Protein AF-L1IC87-F1 (afdb_monomer)

pLDDT: mean 84.78, std 12.78, range [40.12, 96.25]

Radius of gyration: 33.07 Å; Cα contacts (8 Å, |Δi|>4): 616; chains: 1; bounding box: 67×38×96 Å

Secondary structure (DSSP, 8-state):
-PPPPTTEE-SSTT-S--EEPPTTEE--TT-SSPEEPPTTEE--TT-SS-EEPPTTEEE-TTSSSEEEPPTTEE--TT-SSPEE--TTEE--TT-SSPEEPPTTEE--S-SSSPEEPPTTEE--TT-SSPEE--TT---SSS-------TTEE--TT-SSPEEPPTTEE-SSPSSPEEPPTTEE--STT-SSPEEPPTTEE--STT-SSPEE-

InterPro domains:
  IPR009030 Growth factor receptor cysteine-rich domain superfamily [SSF57184] (1-134)
  IPR009030 Growth factor receptor cysteine-rich domain superfamily [SSF57184] (98-213)
  IPR011641 Tyrosine-protein kinase ephrin type A/B receptor-like [PF07699] (167-213)

Sequence (213 aa):
CLPCNAGNFSRFSGQSFCSSCSAGTYSTSGQSSCKTCATGSYSRGGSSSCMSCPPGKKPDWSWSRCESCPGGQYLPSWSTTCESCGAGRYSSSGATVCLTCPAGTFWPYEGTGCLACDYGTWSLAGSSSCQGCSSASFSNLKPLTCSCPPGNSWSIGSTSCTPCAAGKYSNGTAPCEYCPPGQYSPNTSSTNCSVCGNGTYSTWYGSTHCQTC

Structure (mmCIF, N/CA/C/O backbone):
data_AF-L1IC87-F1
#
_entry.id   AF-L1IC87-F1
#
loop_
_atom_site.group_PDB
_atom_site.id
_atom_site.type_symbol
_atom_site.label_atom_id
_atom_site.label_alt_id
_atom_site.label_comp_id
_atom_site.label_asym_id
_atom_site.label_entity_id
_atom_site.label_seq_id
_atom_site.pdbx_PDB_ins_code
_atom_site.Cartn_x
_atom_site.Cartn_y
_atom_site.Cartn_z
_atom_site.occupancy
_atom_site.B_iso_or_equiv
_atom_site.auth_seq_id
_atom_site.auth_comp_id
_atom_site.auth_asym_id
_atom_site.auth_atom_id
_atom_site.pdbx_PDB_model_num
ATOM 1 N N . CYS A 1 1 ? 33.630 -10.669 -47.200 1.00 64.44 1 CYS A N 1
ATOM 2 C CA . CYS A 1 1 ? 33.174 -10.768 -45.798 1.00 64.44 1 CYS A CA 1
ATOM 3 C C . CYS A 1 1 ? 31.658 -10.763 -45.759 1.00 64.44 1 CYS A C 1
ATOM 5 O O . CYS A 1 1 ? 31.058 -9.940 -46.439 1.00 64.44 1 CYS A O 1
ATOM 7 N N . LEU A 1 2 ? 31.061 -11.707 -45.030 1.00 75.44 2 LEU A N 1
ATOM 8 C CA . LEU A 1 2 ? 29.614 -11.763 -44.823 1.00 75.44 2 LEU A CA 1
ATOM 9 C C . LEU A 1 2 ? 29.209 -10.710 -43.777 1.00 75.44 2 LEU A C 1
ATOM 11 O O . LEU A 1 2 ? 29.954 -10.519 -42.813 1.00 75.44 2 LEU A O 1
ATOM 15 N N . PRO A 1 3 ? 28.072 -10.016 -43.953 1.00 81.50 3 PRO A N 1
ATOM 16 C CA . PRO A 1 3 ? 27.562 -9.090 -42.949 1.00 81.50 3 PRO A CA 1
ATOM 17 C C . PRO A 1 3 ? 27.207 -9.834 -41.656 1.00 81.50 3 PRO A C 1
ATOM 19 O O . PRO A 1 3 ? 26.769 -10.984 -41.687 1.00 81.50 3 PRO A O 1
ATOM 22 N N . CYS A 1 4 ? 27.367 -9.167 -40.511 1.00 86.88 4 CYS A N 1
ATOM 23 C CA . CYS A 1 4 ? 26.992 -9.748 -39.227 1.00 86.88 4 CYS A CA 1
ATOM 24 C C . CYS A 1 4 ? 25.487 -10.027 -39.156 1.00 86.88 4 CYS A C 1
ATOM 26 O O . CYS A 1 4 ? 24.662 -9.223 -39.602 1.00 86.88 4 CYS A O 1
ATOM 28 N N . ASN A 1 5 ? 25.128 -11.166 -38.565 1.00 89.62 5 ASN A N 1
ATOM 29 C CA . ASN A 1 5 ? 23.738 -11.476 -38.246 1.00 89.62 5 ASN A CA 1
ATOM 30 C C . ASN A 1 5 ? 23.196 -10.500 -37.194 1.00 89.62 5 ASN A C 1
ATOM 32 O O . ASN A 1 5 ? 23.958 -9.886 -36.444 1.00 89.62 5 ASN A O 1
ATOM 36 N N . ALA A 1 6 ? 21.871 -10.368 -37.145 1.00 90.44 6 ALA A N 1
ATOM 37 C CA . ALA A 1 6 ? 21.210 -9.534 -36.150 1.00 90.44 6 ALA A CA 1
ATOM 38 C C . ALA A 1 6 ? 21.594 -9.970 -34.722 1.00 90.44 6 ALA A C 1
ATOM 40 O O . ALA A 1 6 ? 21.808 -11.155 -34.468 1.00 90.44 6 ALA A O 1
ATOM 41 N N . GLY A 1 7 ? 21.724 -9.005 -33.814 1.00 89.44 7 GLY A N 1
ATOM 42 C CA . GLY A 1 7 ? 22.287 -9.213 -32.479 1.00 89.44 7 GLY A CA 1
ATOM 43 C C . GLY A 1 7 ? 23.804 -9.059 -32.391 1.00 89.44 7 GLY A C 1
ATOM 44 O O . GLY A 1 7 ? 24.326 -8.874 -31.290 1.00 89.44 7 GLY A O 1
ATOM 45 N N . ASN A 1 8 ? 24.506 -9.060 -33.530 1.00 91.38 8 ASN A N 1
ATOM 46 C CA . ASN A 1 8 ? 25.941 -8.811 -33.604 1.00 91.38 8 ASN A CA 1
ATOM 47 C C . ASN A 1 8 ? 26.272 -7.610 -34.511 1.00 91.38 8 ASN A C 1
ATOM 49 O O . ASN A 1 8 ? 25.469 -7.201 -35.352 1.00 91.38 8 ASN A O 1
ATOM 53 N N . PHE A 1 9 ? 27.463 -7.038 -34.349 1.00 90.75 9 PHE A N 1
ATOM 54 C CA . PHE A 1 9 ? 27.942 -5.879 -35.104 1.00 90.75 9 PHE A CA 1
ATOM 55 C C . PHE A 1 9 ? 29.435 -5.996 -35.447 1.00 90.75 9 PHE A C 1
ATOM 57 O O . PHE A 1 9 ? 30.184 -6.708 -34.773 1.00 90.75 9 PHE A O 1
ATOM 64 N N . SER A 1 10 ? 29.877 -5.272 -36.477 1.00 89.44 10 SER A N 1
ATOM 65 C CA . SER A 1 10 ? 31.291 -5.167 -36.877 1.00 89.44 10 SER A CA 1
ATOM 66 C C . SER A 1 10 ? 31.710 -3.705 -37.006 1.00 89.44 10 SER A C 1
ATOM 68 O O . SER A 1 10 ? 31.237 -3.005 -37.900 1.00 89.44 10 SER A O 1
ATOM 70 N N . ARG A 1 11 ? 32.623 -3.233 -36.151 1.00 83.31 11 ARG A N 1
ATOM 71 C CA . ARG A 1 11 ? 33.023 -1.810 -36.122 1.00 83.31 11 ARG A CA 1
ATOM 72 C C . ARG A 1 11 ? 33.719 -1.349 -37.403 1.00 83.31 11 ARG A C 1
ATOM 74 O O . ARG A 1 11 ? 33.672 -0.165 -37.717 1.00 83.31 11 ARG A O 1
ATOM 81 N N . PHE A 1 12 ? 34.350 -2.272 -38.127 1.00 80.38 12 PHE A N 1
ATOM 82 C CA . PHE A 1 12 ? 35.121 -1.976 -39.330 1.00 80.38 12 PHE A CA 1
ATOM 83 C C . PHE A 1 12 ? 34.631 -2.797 -40.524 1.00 80.38 12 PHE A C 1
ATOM 85 O O . PHE A 1 12 ? 34.299 -3.978 -40.405 1.00 80.38 12 PHE A O 1
ATOM 92 N N . SER A 1 13 ? 34.619 -2.172 -41.700 1.00 73.56 13 SER A N 1
ATOM 93 C CA . SER A 1 13 ? 34.324 -2.834 -42.969 1.00 73.56 13 SER A CA 1
ATOM 94 C C . SER A 1 13 ? 35.371 -3.910 -43.271 1.00 73.56 13 SER A C 1
ATOM 96 O O . SER A 1 13 ? 36.563 -3.619 -43.313 1.00 73.56 13 SER A O 1
ATOM 98 N N . GLY A 1 14 ? 34.924 -5.149 -43.494 1.00 68.56 14 GLY A N 1
ATOM 99 C CA . GLY A 1 14 ? 35.803 -6.279 -43.819 1.00 68.56 14 GLY A CA 1
ATOM 100 C C . GLY A 1 14 ? 36.277 -7.108 -42.620 1.00 68.56 14 GLY A C 1
ATOM 101 O O . GLY A 1 14 ? 37.041 -8.049 -42.816 1.00 68.56 14 GLY A O 1
ATOM 102 N N . GLN A 1 15 ? 35.805 -6.822 -41.404 1.00 74.69 15 GLN A N 1
ATOM 103 C CA . GLN A 1 15 ? 36.113 -7.623 -40.218 1.00 74.69 15 GLN A CA 1
ATOM 104 C C . GLN A 1 15 ? 35.602 -9.070 -40.377 1.00 74.69 15 GLN A C 1
ATOM 106 O O . GLN A 1 15 ? 34.486 -9.299 -40.842 1.00 74.69 15 GLN A O 1
ATOM 111 N N . SER A 1 16 ? 36.428 -10.053 -40.008 1.00 78.00 16 SER A N 1
ATOM 112 C CA . SER A 1 16 ? 36.105 -11.487 -40.097 1.00 78.00 16 SER A CA 1
ATOM 113 C C . SER A 1 16 ? 35.322 -12.016 -38.892 1.00 78.00 16 SER A C 1
ATOM 115 O O . SER A 1 16 ? 34.847 -13.149 -38.927 1.00 78.00 16 SER A O 1
ATOM 117 N N . PHE A 1 17 ? 35.169 -11.208 -37.839 1.00 83.94 17 PHE A N 1
ATOM 118 C CA . PHE A 1 17 ? 34.441 -11.566 -36.627 1.00 83.94 17 PHE A CA 1
ATOM 119 C C . PHE A 1 17 ? 33.411 -10.499 -36.255 1.00 83.94 17 PHE A C 1
ATOM 121 O O . PH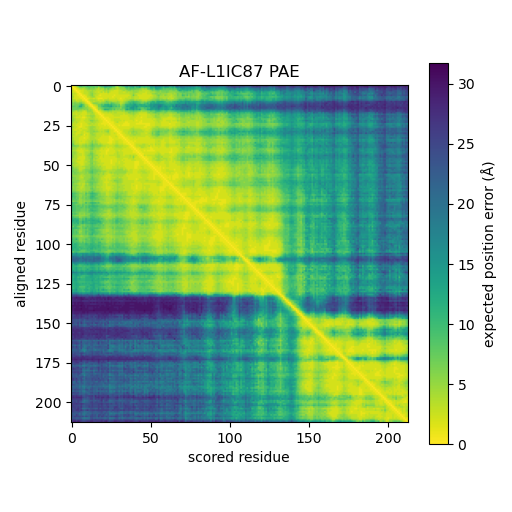E A 1 17 ? 33.636 -9.302 -36.440 1.00 83.94 17 PHE A O 1
ATOM 128 N N . CYS A 1 18 ? 3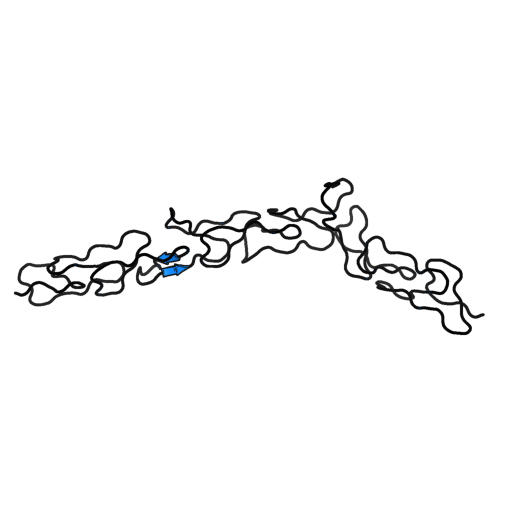2.292 -10.957 -35.700 1.00 89.00 18 CYS A N 1
ATOM 129 C CA . CYS A 1 18 ? 31.191 -10.121 -35.245 1.00 89.00 18 CYS A CA 1
ATOM 130 C C . CYS A 1 18 ? 31.141 -10.126 -33.718 1.00 89.00 18 CYS A C 1
ATOM 132 O O . CYS A 1 18 ? 31.210 -11.187 -33.099 1.00 89.00 18 CYS A O 1
ATOM 134 N N . SER A 1 19 ? 31.001 -8.953 -33.109 1.00 91.25 19 SER A N 1
ATOM 135 C CA . SER A 1 19 ? 30.830 -8.819 -31.661 1.00 91.25 19 SER A CA 1
ATOM 136 C C . SER A 1 19 ? 29.349 -8.777 -31.308 1.00 91.25 19 SER A C 1
ATOM 138 O O . SER A 1 19 ? 28.571 -8.141 -32.012 1.00 91.25 19 SER A O 1
ATOM 140 N N . SER A 1 20 ? 28.949 -9.432 -30.221 1.00 92.00 20 SER A N 1
ATOM 141 C CA . SER A 1 20 ? 27.566 -9.399 -29.743 1.00 92.00 20 SER A CA 1
ATOM 142 C C . SER A 1 20 ? 27.223 -8.075 -29.077 1.00 92.00 20 SER A C 1
ATOM 144 O O . SER A 1 20 ? 28.037 -7.514 -28.339 1.00 92.00 20 SER A O 1
ATOM 146 N N . CYS A 1 21 ? 25.996 -7.610 -29.281 1.00 93.56 21 CYS A N 1
ATOM 147 C CA . CYS A 1 21 ? 25.465 -6.467 -28.555 1.00 93.56 21 CYS A CA 1
ATOM 148 C C . CYS A 1 21 ? 25.300 -6.778 -27.067 1.00 93.56 21 CYS A C 1
ATOM 150 O O . CYS A 1 21 ? 24.857 -7.864 -26.696 1.00 93.56 21 CYS A O 1
ATOM 152 N N . SER A 1 22 ? 25.653 -5.825 -26.208 1.00 94.44 22 SER A N 1
ATOM 153 C CA . SER A 1 22 ? 25.437 -5.926 -24.762 1.00 94.44 22 SER A CA 1
ATOM 154 C C . SER A 1 22 ? 23.951 -5.774 -24.416 1.00 94.44 22 SER A C 1
ATOM 156 O O . SER A 1 22 ? 23.165 -5.285 -25.232 1.00 94.44 22 SER A O 1
ATOM 158 N N . ALA A 1 23 ? 23.561 -6.156 -23.197 1.00 93.81 23 ALA A N 1
ATOM 159 C CA . ALA A 1 23 ? 22.213 -5.882 -22.697 1.00 93.81 23 ALA A CA 1
ATOM 160 C C . ALA A 1 23 ? 21.873 -4.380 -22.774 1.00 93.81 23 ALA A C 1
ATOM 162 O O . ALA A 1 23 ? 22.759 -3.528 -22.682 1.00 93.81 23 ALA A O 1
ATOM 163 N N . GLY A 1 24 ? 20.601 -4.067 -23.018 1.00 93.00 24 GLY A N 1
ATOM 164 C CA . GLY A 1 24 ? 20.138 -2.704 -23.296 1.00 93.00 24 GLY A CA 1
ATOM 165 C C . GLY A 1 24 ? 20.486 -2.175 -24.691 1.00 93.00 24 GLY A C 1
ATOM 166 O O . GLY A 1 24 ? 20.180 -1.022 -25.003 1.00 93.00 24 GLY A O 1
ATOM 167 N N . THR A 1 25 ? 21.102 -2.997 -25.547 1.00 95.00 25 THR A N 1
ATOM 168 C CA . THR A 1 25 ? 21.378 -2.662 -26.947 1.00 95.00 25 THR A CA 1
ATOM 169 C C . THR A 1 25 ? 20.935 -3.771 -27.905 1.00 95.00 25 THR A C 1
ATOM 171 O O . THR A 1 25 ? 20.734 -4.918 -27.502 1.00 95.00 25 THR A O 1
ATOM 174 N N . TYR A 1 26 ? 20.743 -3.429 -29.176 1.00 95.06 26 TYR A N 1
ATOM 175 C CA . TYR A 1 26 ? 20.350 -4.354 -30.234 1.00 95.06 26 TYR A CA 1
ATOM 176 C C . TYR A 1 26 ? 21.011 -3.994 -31.564 1.00 95.06 26 TYR A C 1
ATOM 178 O O . TYR A 1 26 ? 21.417 -2.850 -31.774 1.00 95.06 26 TYR A O 1
ATOM 186 N N . SER A 1 27 ? 21.086 -4.944 -32.490 1.00 94.94 27 SER A N 1
ATOM 187 C CA . SER A 1 27 ? 21.503 -4.664 -33.866 1.00 94.94 27 SER A CA 1
ATOM 188 C C . SER A 1 27 ? 20.695 -5.463 -34.878 1.00 94.94 27 SER A C 1
ATOM 190 O O . SER A 1 27 ? 20.354 -6.626 -34.662 1.00 94.94 27 SER A O 1
ATOM 192 N N . THR A 1 28 ? 20.406 -4.849 -36.020 1.00 92.25 28 THR A N 1
ATOM 193 C CA . THR A 1 28 ? 19.889 -5.561 -37.195 1.00 92.25 28 THR A CA 1
ATOM 194 C C . THR A 1 28 ? 21.047 -6.126 -38.021 1.00 92.25 28 THR A C 1
ATOM 196 O O . THR A 1 28 ? 22.204 -5.765 -37.803 1.00 92.25 28 THR A O 1
ATOM 199 N N . SER A 1 29 ? 20.758 -7.009 -38.981 1.00 90.94 29 SER A N 1
ATOM 200 C CA . SER A 1 29 ? 21.811 -7.576 -39.832 1.00 90.94 29 SER A CA 1
ATOM 201 C C . SER A 1 29 ? 22.607 -6.481 -40.557 1.00 90.94 29 SER A C 1
ATOM 203 O O . SER A 1 29 ? 22.036 -5.495 -41.026 1.00 90.94 29 SER A O 1
ATOM 205 N N . GLY A 1 30 ? 23.931 -6.647 -40.609 1.00 86.62 30 GLY A N 1
ATOM 206 C CA . GLY A 1 30 ? 24.854 -5.744 -41.296 1.00 86.62 30 GLY A CA 1
ATOM 207 C C . GLY A 1 30 ? 25.190 -4.448 -40.554 1.00 86.62 30 GLY A C 1
ATOM 208 O O . GLY A 1 30 ? 25.779 -3.555 -41.158 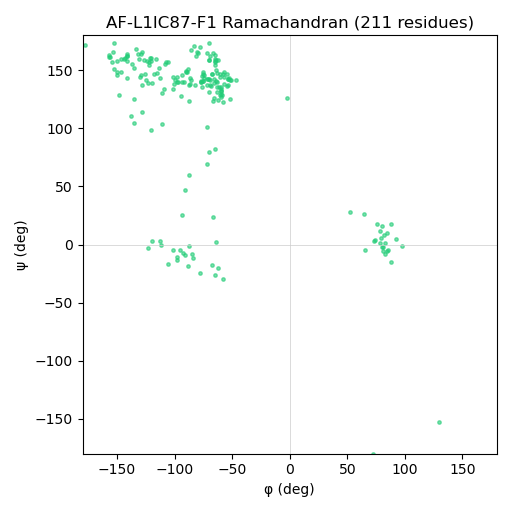1.00 86.62 30 GLY A O 1
ATOM 209 N N . GLN A 1 31 ? 24.839 -4.307 -39.271 1.00 88.06 31 GLN A N 1
ATOM 210 C CA . GLN A 1 31 ? 25.174 -3.094 -38.523 1.00 88.06 31 GLN A CA 1
ATOM 211 C C . GLN A 1 31 ? 26.635 -3.012 -38.081 1.00 88.06 31 GLN A C 1
ATOM 213 O O . GLN A 1 31 ? 27.262 -3.997 -37.690 1.00 88.06 31 GLN A O 1
ATOM 218 N N . SER A 1 32 ? 27.148 -1.781 -38.082 1.00 89.69 32 SER A N 1
ATOM 219 C CA . SER A 1 32 ? 28.493 -1.448 -37.614 1.00 89.69 32 SER A CA 1
ATOM 220 C C . SER A 1 32 ? 28.568 -1.073 -36.132 1.00 89.69 32 SER A C 1
ATOM 222 O O . SER A 1 32 ? 29.658 -0.971 -35.568 1.00 89.69 32 SER A O 1
ATOM 224 N N . SER A 1 33 ? 27.422 -0.898 -35.475 1.00 91.88 33 SER A N 1
ATOM 225 C CA . SER A 1 33 ? 27.302 -0.598 -34.049 1.00 91.88 33 SER A CA 1
ATOM 226 C C . SER A 1 33 ? 25.957 -1.079 -33.503 1.00 91.88 33 SER A C 1
ATOM 228 O O . SER A 1 33 ? 25.001 -1.245 -34.257 1.00 91.88 33 SER A O 1
ATOM 230 N N . CYS A 1 34 ? 25.880 -1.302 -32.191 1.00 94.50 34 CYS A N 1
ATOM 231 C CA . CYS A 1 34 ? 24.617 -1.602 -31.522 1.00 94.50 34 CYS A CA 1
ATOM 232 C C . CYS A 1 34 ? 23.848 -0.316 -31.222 1.00 94.50 34 CYS A C 1
ATOM 234 O O . CYS A 1 34 ? 24.417 0.663 -30.736 1.00 94.50 34 CYS A O 1
ATOM 236 N N . LYS A 1 35 ? 22.541 -0.341 -31.466 1.00 95.31 35 LYS A N 1
ATOM 237 C CA . LYS A 1 35 ? 21.595 0.709 -31.092 1.00 95.31 35 LYS A CA 1
ATOM 238 C C . LYS A 1 35 ? 21.105 0.489 -29.666 1.00 95.31 35 LYS A C 1
ATOM 240 O O . LYS A 1 35 ? 20.863 -0.644 -29.266 1.00 95.31 35 LYS A O 1
ATOM 245 N N . THR A 1 36 ? 20.939 1.559 -28.900 1.00 94.75 36 THR A N 1
ATOM 246 C CA . THR A 1 36 ? 20.387 1.494 -27.542 1.00 94.75 36 THR A CA 1
ATOM 247 C C . THR A 1 36 ? 18.878 1.277 -27.566 1.00 94.75 36 THR A C 1
ATOM 249 O O . THR A 1 36 ? 18.180 1.715 -28.486 1.00 94.75 36 THR A O 1
ATOM 252 N N . CYS A 1 37 ? 18.363 0.588 -26.551 1.00 94.19 37 CYS A N 1
ATOM 253 C CA . CYS A 1 37 ? 16.928 0.482 -26.339 1.00 94.19 37 CYS A CA 1
ATOM 254 C C . CYS A 1 37 ? 16.331 1.817 -25.893 1.00 94.19 37 CYS A C 1
ATOM 256 O O . CYS A 1 37 ? 16.938 2.561 -25.124 1.00 94.19 37 CYS A O 1
ATOM 258 N N . ALA A 1 38 ? 15.121 2.106 -26.375 1.00 91.56 38 ALA A N 1
ATOM 259 C CA . ALA A 1 38 ? 14.337 3.233 -25.887 1.00 91.56 38 ALA A CA 1
ATOM 260 C C . ALA A 1 38 ? 13.946 3.022 -24.417 1.00 91.56 38 ALA A C 1
ATOM 262 O O . ALA A 1 38 ? 13.838 1.884 -23.948 1.00 91.56 38 ALA A O 1
ATOM 263 N N . THR A 1 39 ? 13.703 4.117 -23.698 1.00 88.44 39 THR A N 1
ATOM 264 C CA . THR A 1 39 ? 13.232 4.077 -22.309 1.00 88.44 39 THR A CA 1
ATOM 265 C C . THR A 1 39 ? 11.973 3.217 -22.175 1.00 88.44 39 THR A C 1
ATOM 267 O O . THR A 1 39 ? 11.133 3.155 -23.071 1.00 88.44 39 THR A O 1
ATOM 270 N N . GLY A 1 40 ? 11.877 2.468 -21.073 1.00 89.19 40 GLY A N 1
ATOM 271 C CA . GLY A 1 40 ? 10.796 1.496 -20.875 1.00 89.19 40 GLY A CA 1
ATOM 272 C C . GLY A 1 40 ? 10.974 0.166 -21.625 1.00 89.19 40 GLY A C 1
ATOM 273 O O . GLY A 1 40 ? 10.115 -0.704 -21.506 1.00 89.19 40 GLY A O 1
ATOM 274 N N . SER A 1 41 ? 12.070 -0.030 -22.368 1.00 93.12 41 SER A N 1
ATOM 275 C CA . SER A 1 41 ? 12.382 -1.28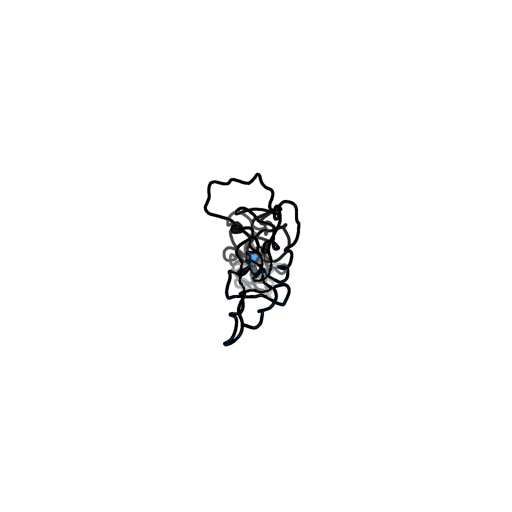6 -23.065 1.00 93.12 41 SER A CA 1
ATOM 276 C C . SER A 1 41 ? 13.726 -1.866 -22.629 1.00 93.12 41 SER A C 1
ATOM 278 O O . SER A 1 41 ? 14.610 -1.140 -22.194 1.00 93.12 41 SER A O 1
ATOM 280 N N . TYR A 1 42 ? 13.897 -3.176 -22.761 1.00 94.62 42 TYR A N 1
ATOM 281 C CA . TYR A 1 42 ? 15.101 -3.906 -22.373 1.00 94.62 42 TYR A CA 1
ATOM 282 C C . TYR A 1 42 ? 15.544 -4.849 -23.498 1.00 94.62 42 TYR A C 1
ATOM 284 O O . TYR A 1 42 ? 14.775 -5.154 -24.414 1.00 94.62 42 TYR A O 1
ATOM 292 N N . SER A 1 43 ? 16.778 -5.336 -23.434 1.00 96.25 43 SER A N 1
ATOM 293 C CA . SER A 1 43 ? 17.253 -6.393 -24.326 1.00 96.25 43 SER A CA 1
ATOM 294 C C . SER A 1 43 ? 18.318 -7.239 -23.640 1.00 96.25 43 SER A C 1
ATOM 296 O O . SER A 1 43 ? 19.116 -6.748 -22.843 1.00 96.25 43 SER A O 1
ATOM 298 N N . ARG A 1 44 ? 18.349 -8.537 -23.948 1.00 93.81 44 ARG A N 1
ATOM 299 C CA . ARG A 1 44 ? 19.440 -9.418 -23.507 1.00 93.81 44 ARG A CA 1
ATOM 300 C C . ARG A 1 44 ? 20.641 -9.268 -24.441 1.00 93.81 44 ARG A C 1
ATOM 302 O O . ARG A 1 44 ? 20.493 -8.793 -25.568 1.00 93.81 44 ARG A O 1
ATOM 309 N N . GLY A 1 45 ? 21.819 -9.705 -24.001 1.00 93.00 45 GLY A N 1
ATOM 310 C CA . GLY A 1 45 ? 22.995 -9.739 -24.872 1.00 93.00 45 GLY A CA 1
ATOM 311 C C . GLY A 1 45 ? 22.717 -10.521 -26.164 1.00 93.00 45 GLY A C 1
ATOM 312 O O . GLY A 1 45 ? 22.067 -11.564 -26.125 1.00 93.00 45 GLY A O 1
ATOM 313 N N . GLY A 1 46 ? 23.164 -9.992 -27.302 1.00 92.25 46 GLY A N 1
ATOM 314 C CA . GLY A 1 46 ? 22.937 -10.580 -28.623 1.00 92.25 46 GLY A CA 1
ATOM 315 C C . GLY A 1 46 ? 21.524 -10.385 -29.187 1.00 92.25 46 GLY A C 1
ATOM 316 O O . GLY A 1 46 ? 21.134 -11.117 -30.090 1.00 92.25 46 GLY A O 1
ATOM 317 N N . SER A 1 47 ? 20.727 -9.443 -28.670 1.00 93.00 47 SER A N 1
ATOM 318 C CA . SER A 1 47 ? 19.359 -9.231 -29.168 1.00 93.00 47 SER A CA 1
ATOM 319 C C . SER A 1 47 ? 19.318 -8.481 -30.499 1.00 93.00 47 SER A C 1
ATOM 321 O O . SER A 1 47 ? 20.011 -7.485 -30.699 1.00 93.00 47 SER A O 1
ATOM 323 N N . SER A 1 48 ? 18.423 -8.904 -31.391 1.00 94.06 48 SER A N 1
ATOM 324 C CA . SER A 1 48 ? 18.145 -8.229 -32.665 1.00 94.06 48 SER A CA 1
ATOM 325 C C . SER A 1 48 ? 17.142 -7.076 -32.559 1.00 94.06 48 SER A C 1
ATOM 327 O O . SER A 1 48 ? 16.970 -6.318 -33.510 1.00 94.06 48 SER A O 1
ATOM 329 N N . SER A 1 49 ? 16.458 -6.956 -31.422 1.00 94.56 49 SER A N 1
ATOM 330 C CA . SER A 1 49 ? 15.449 -5.934 -31.137 1.00 94.56 49 SER A CA 1
ATOM 331 C C . SER A 1 49 ? 15.290 -5.737 -29.629 1.00 94.56 49 SER A C 1
ATOM 333 O O . SER A 1 49 ? 15.655 -6.609 -28.840 1.00 94.56 49 SER A O 1
ATOM 335 N N . CYS A 1 50 ? 14.707 -4.610 -29.226 1.00 95.75 50 CYS A N 1
ATOM 336 C CA . CYS A 1 50 ? 14.323 -4.369 -27.836 1.00 95.75 50 CYS A CA 1
ATOM 337 C C . CYS A 1 50 ? 12.913 -4.886 -27.553 1.00 95.75 50 CYS A C 1
ATOM 339 O O . CYS A 1 50 ? 12.056 -4.900 -28.435 1.00 95.75 50 CYS A O 1
ATOM 341 N N . MET A 1 51 ? 12.676 -5.278 -26.307 1.00 94.56 51 MET A N 1
ATOM 342 C CA . MET A 1 51 ? 11.379 -5.707 -25.799 1.00 94.56 51 MET A CA 1
ATOM 343 C C . MET A 1 51 ? 10.855 -4.660 -24.821 1.00 94.56 51 MET A C 1
ATOM 345 O O . MET A 1 51 ? 11.575 -4.252 -23.912 1.00 94.56 51 MET A O 1
ATOM 349 N N . SER A 1 52 ? 9.607 -4.229 -24.981 1.00 93.00 52 SER A N 1
ATOM 350 C CA . SER A 1 52 ? 8.986 -3.294 -24.041 1.00 93.00 52 SER A CA 1
ATOM 351 C C . SER A 1 52 ? 8.668 -3.980 -22.717 1.00 93.00 52 SER A C 1
ATOM 353 O O . SER A 1 52 ? 8.270 -5.148 -22.683 1.00 93.00 52 SER A O 1
ATOM 355 N N . CYS A 1 53 ? 8.839 -3.253 -21.616 1.00 93.00 53 CYS A N 1
ATOM 356 C CA . CYS A 1 53 ? 8.402 -3.738 -20.322 1.00 93.00 53 CYS A CA 1
ATOM 357 C C . CYS A 1 53 ? 6.874 -3.736 -20.220 1.00 93.00 53 CYS A C 1
ATOM 359 O O . CYS A 1 53 ? 6.220 -2.829 -20.738 1.00 93.00 53 CYS A O 1
ATOM 361 N N . PRO A 1 54 ? 6.290 -4.753 -19.563 1.00 91.94 54 PRO A N 1
ATOM 362 C CA . PRO A 1 54 ? 4.860 -4.766 -19.307 1.00 91.94 54 PRO A CA 1
ATOM 363 C C . PRO A 1 54 ? 4.476 -3.614 -18.359 1.00 91.94 54 PRO A C 1
ATOM 365 O O . PRO A 1 54 ? 5.335 -3.126 -17.616 1.00 91.94 54 PRO A O 1
ATOM 368 N N . PRO A 1 55 ? 3.195 -3.202 -18.341 1.00 89.88 55 PRO A N 1
ATOM 369 C CA . PRO A 1 55 ? 2.712 -2.149 -17.450 1.00 89.88 55 PRO A CA 1
ATOM 370 C C . PRO A 1 55 ? 3.110 -2.394 -15.989 1.00 89.88 55 PRO A C 1
ATOM 372 O O . PRO A 1 55 ? 3.127 -3.536 -15.527 1.00 89.88 55 PRO A O 1
ATOM 375 N N . GLY A 1 56 ? 3.453 -1.323 -15.268 1.00 91.06 56 GLY A N 1
ATOM 376 C CA . GLY A 1 56 ? 3.893 -1.417 -13.873 1.00 91.06 56 GLY A CA 1
ATOM 377 C 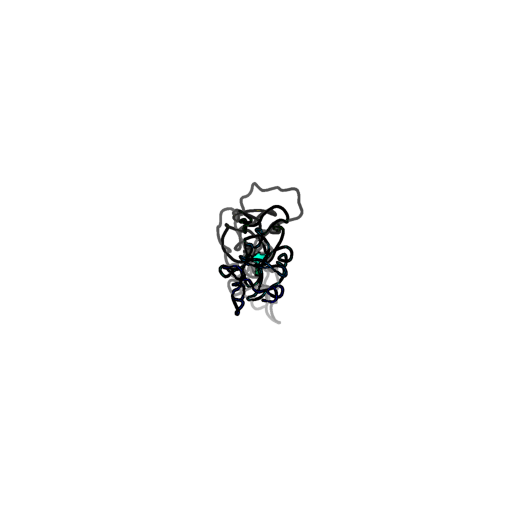C . GLY A 1 56 ? 5.368 -1.800 -13.697 1.00 91.06 56 GLY A C 1
ATOM 378 O O . GLY A 1 56 ? 5.850 -1.877 -12.563 1.00 91.06 56 GLY A O 1
ATOM 379 N N . LYS A 1 57 ? 6.102 -2.048 -14.794 1.00 94.44 57 LYS A N 1
ATOM 380 C CA . LYS A 1 57 ? 7.520 -2.424 -14.766 1.00 94.44 57 LYS A CA 1
ATOM 381 C C . LYS A 1 57 ? 8.384 -1.518 -15.631 1.00 94.44 57 LYS A C 1
ATOM 383 O O . LYS A 1 57 ? 7.989 -1.098 -16.714 1.00 94.44 57 LYS A O 1
ATOM 388 N N . LYS A 1 58 ? 9.614 -1.302 -15.177 1.00 93.81 58 LYS A N 1
ATOM 389 C CA . LYS A 1 58 ? 10.665 -0.578 -15.899 1.00 93.81 58 LYS A CA 1
ATOM 390 C C . LYS A 1 58 ? 11.881 -1.483 -16.114 1.00 93.81 58 LYS A C 1
ATOM 392 O O . LYS A 1 58 ? 12.019 -2.467 -15.386 1.00 93.81 58 LYS A O 1
ATOM 397 N N . PRO A 1 59 ? 12.774 -1.179 -17.068 1.00 93.81 59 PRO A N 1
ATOM 398 C CA . PRO A 1 59 ? 14.050 -1.871 -17.172 1.00 93.81 59 PRO A CA 1
ATOM 399 C C . PRO A 1 59 ? 14.817 -1.822 -15.846 1.00 93.81 59 PRO A C 1
ATOM 401 O O . PRO A 1 59 ? 14.779 -0.823 -15.117 1.00 93.81 59 PRO A O 1
ATOM 404 N N . ASP A 1 60 ? 15.489 -2.920 -15.522 1.00 93.06 60 ASP A N 1
ATOM 405 C CA . ASP A 1 60 ? 16.422 -2.968 -14.405 1.00 93.06 60 ASP A CA 1
ATOM 406 C C . ASP A 1 60 ? 17.686 -2.146 -14.716 1.00 93.06 60 ASP A C 1
ATOM 408 O O . ASP A 1 60 ? 17.889 -1.685 -15.841 1.00 93.06 60 ASP A O 1
ATOM 412 N N . TRP A 1 61 ? 18.576 -1.979 -13.735 1.00 89.12 61 TRP A N 1
ATOM 413 C CA . TRP A 1 61 ? 19.811 -1.204 -13.926 1.00 89.12 61 TRP A CA 1
ATOM 414 C C . TRP A 1 61 ? 20.694 -1.741 -15.065 1.00 89.12 61 TRP A C 1
ATOM 416 O O . TRP A 1 61 ? 21.399 -0.978 -15.721 1.00 89.12 61 TRP A O 1
ATOM 426 N N . SER A 1 62 ? 20.638 -3.052 -15.328 1.00 92.00 62 SER A N 1
ATOM 427 C CA . SER A 1 62 ? 21.392 -3.689 -16.412 1.00 92.00 62 SER A CA 1
ATOM 428 C C . SER A 1 62 ? 20.678 -3.690 -17.768 1.00 92.00 62 SER A C 1
ATOM 430 O O . SER A 1 62 ? 21.242 -4.193 -18.740 1.00 92.00 62 SER A O 1
ATOM 432 N N . TRP A 1 63 ? 19.452 -3.155 -17.849 1.00 92.50 63 TRP A N 1
ATOM 433 C CA . TRP A 1 63 ? 18.615 -3.147 -19.055 1.00 92.50 63 TRP A CA 1
ATOM 434 C C . TRP A 1 63 ? 18.436 -4.534 -19.696 1.00 92.50 63 TRP A C 1
ATOM 436 O O . TRP A 1 63 ? 18.221 -4.659 -20.905 1.00 92.50 63 TRP A O 1
ATOM 446 N N . SER A 1 64 ? 18.515 -5.590 -18.884 1.00 93.75 64 SER A N 1
ATOM 447 C CA . SER A 1 64 ? 18.465 -6.989 -19.318 1.00 93.75 64 SER A CA 1
ATOM 448 C C . SER A 1 64 ? 17.137 -7.667 -18.994 1.00 93.75 64 SER A C 1
ATOM 450 O O . SER A 1 64 ? 16.816 -8.716 -19.567 1.00 93.75 64 SER A O 1
ATOM 452 N N . ARG A 1 65 ? 16.348 -7.068 -18.097 1.00 94.31 65 ARG A N 1
ATOM 453 C CA . ARG A 1 65 ? 15.007 -7.515 -17.713 1.00 94.31 65 ARG A CA 1
ATOM 454 C C . ARG A 1 65 ? 14.148 -6.346 -17.240 1.00 94.31 65 ARG A C 1
ATOM 456 O O . ARG A 1 65 ? 14.630 -5.235 -17.050 1.00 94.31 65 ARG A O 1
ATOM 463 N N . CYS A 1 66 ? 12.876 -6.632 -16.995 1.00 94.81 66 CYS A N 1
ATOM 464 C CA . CYS A 1 66 ? 11.964 -5.696 -16.350 1.00 94.81 66 CYS A CA 1
ATOM 465 C C . CYS A 1 66 ? 11.853 -5.977 -14.855 1.00 94.81 66 CYS A C 1
ATOM 467 O O . CYS A 1 66 ? 11.731 -7.128 -14.432 1.00 94.81 66 CYS A O 1
ATOM 469 N N . GLU A 1 67 ? 11.818 -4.910 -14.077 1.00 94.88 67 GLU A N 1
ATOM 470 C CA . GLU A 1 67 ? 11.632 -4.899 -12.638 1.00 94.88 67 GLU A CA 1
ATOM 471 C C . GLU A 1 67 ? 10.369 -4.106 -12.290 1.00 94.88 67 GLU A C 1
ATOM 473 O O . GLU A 1 67 ? 10.068 -3.078 -12.902 1.00 94.88 67 GLU A O 1
ATOM 478 N N . SER A 1 68 ? 9.607 -4.614 -11.325 1.00 94.62 68 SER A N 1
ATOM 479 C CA . SER A 1 68 ? 8.411 -3.948 -10.816 1.00 94.62 68 SER A CA 1
ATOM 480 C C . SER A 1 68 ? 8.783 -2.778 -9.912 1.00 94.62 68 SER A C 1
ATOM 482 O O . SER A 1 68 ? 9.744 -2.866 -9.150 1.00 94.62 68 SER A O 1
ATOM 484 N N . CYS A 1 69 ? 7.974 -1.719 -9.914 1.00 92.44 69 CYS A N 1
ATOM 485 C CA . CYS A 1 69 ? 8.091 -0.710 -8.865 1.00 92.44 69 CYS A CA 1
ATOM 486 C C . CYS A 1 69 ? 7.833 -1.334 -7.481 1.00 92.44 69 CYS A C 1
ATOM 488 O O . CYS A 1 69 ? 7.001 -2.250 -7.372 1.00 92.44 69 CYS A O 1
ATOM 490 N N . PRO A 1 70 ? 8.547 -0.888 -6.435 1.00 91.25 70 PRO A N 1
ATOM 491 C CA . PRO A 1 70 ? 8.300 -1.344 -5.072 1.00 91.25 70 PRO A CA 1
ATOM 492 C C . PRO A 1 70 ? 6.909 -0.908 -4.590 1.00 91.25 70 PRO A C 1
ATOM 494 O O . PRO A 1 70 ? 6.279 -0.027 -5.176 1.00 91.25 70 PRO A O 1
ATOM 497 N N . GLY A 1 71 ? 6.425 -1.535 -3.514 1.00 89.81 71 GLY A N 1
ATOM 498 C CA . GLY A 1 71 ? 5.182 -1.111 -2.863 1.00 89.81 71 GLY A CA 1
ATOM 499 C C . GLY A 1 71 ? 5.253 0.352 -2.413 1.00 89.81 71 GLY A C 1
ATOM 500 O O . GLY A 1 71 ? 6.326 0.854 -2.084 1.00 89.81 71 GLY A O 1
ATOM 501 N N . GLY A 1 72 ? 4.117 1.047 -2.459 1.00 89.56 72 GLY A N 1
ATOM 502 C CA . GLY A 1 72 ? 4.040 2.495 -2.227 1.00 89.56 72 GLY A CA 1
ATOM 503 C C . GLY A 1 72 ? 4.412 3.353 -3.443 1.00 89.56 72 GLY A C 1
ATOM 504 O O . GLY A 1 72 ? 4.232 4.574 -3.401 1.00 89.56 72 GLY A O 1
ATOM 505 N N . GLN A 1 73 ? 4.879 2.734 -4.534 1.00 92.19 73 GLN A N 1
ATOM 506 C CA . GLN A 1 73 ? 5.092 3.382 -5.823 1.00 92.19 73 GLN A CA 1
ATOM 507 C C . GLN A 1 73 ? 4.261 2.733 -6.935 1.00 92.19 73 GLN A C 1
ATOM 509 O O . GLN A 1 73 ? 3.843 1.576 -6.846 1.00 92.19 73 GLN A O 1
ATOM 514 N N . TYR A 1 74 ? 4.020 3.482 -8.002 1.00 93.19 74 TYR A N 1
ATOM 515 C CA . TYR A 1 74 ? 3.303 3.028 -9.185 1.00 93.19 74 TYR A CA 1
ATOM 516 C C . TYR A 1 74 ? 4.010 3.515 -10.451 1.00 93.19 74 TYR A C 1
ATOM 518 O O . TYR A 1 74 ? 4.742 4.503 -10.425 1.00 93.19 74 TYR A O 1
ATOM 526 N N . LEU A 1 75 ? 3.813 2.811 -11.564 1.00 95.44 75 LEU A N 1
ATOM 527 C CA . LEU A 1 75 ? 4.318 3.229 -12.872 1.00 95.44 75 LEU A CA 1
ATOM 528 C C . LEU A 1 75 ? 3.150 3.392 -13.845 1.00 95.44 75 LEU A C 1
ATOM 530 O O . LEU A 1 75 ? 2.664 2.387 -14.382 1.00 95.44 75 LEU A O 1
ATOM 534 N N . PRO A 1 76 ? 2.671 4.627 -14.067 1.00 92.12 76 PRO A N 1
ATOM 535 C CA . PRO A 1 76 ? 1.632 4.871 -15.052 1.00 92.12 76 PRO A CA 1
ATOM 536 C C . PRO A 1 76 ? 2.172 4.680 -16.476 1.00 92.12 76 PRO A C 1
ATOM 538 O O . PRO A 1 76 ? 3.372 4.764 -16.724 1.00 92.12 76 PRO A O 1
ATOM 541 N N . SER A 1 77 ? 1.278 4.449 -17.439 1.00 87.50 77 SER A N 1
ATOM 542 C CA . SER A 1 77 ? 1.636 4.139 -18.835 1.00 87.50 77 SER A CA 1
ATOM 543 C C . SER A 1 77 ? 2.397 5.249 -19.570 1.00 87.50 77 SER A C 1
ATOM 545 O O . SER A 1 77 ? 3.042 4.978 -20.579 1.00 87.50 77 SER A O 1
ATOM 547 N N . TRP A 1 78 ? 2.311 6.488 -19.087 1.00 83.31 78 TRP A N 1
ATOM 548 C CA . TRP A 1 78 ? 2.982 7.662 -19.648 1.00 83.31 78 TRP A CA 1
ATOM 549 C C . TRP A 1 78 ? 4.321 7.983 -18.968 1.00 83.31 78 TRP A C 1
ATOM 551 O O . TRP A 1 78 ? 5.024 8.886 -19.418 1.00 83.31 78 TRP A O 1
ATOM 561 N N . SER A 1 79 ? 4.686 7.260 -17.907 1.00 88.94 79 SER A N 1
ATOM 562 C CA . SER A 1 79 ? 5.915 7.476 -17.143 1.00 88.94 79 SER A CA 1
ATOM 563 C C . SER A 1 79 ? 6.865 6.293 -17.306 1.00 88.94 79 SER A C 1
ATOM 565 O O . SER A 1 79 ? 6.458 5.156 -17.541 1.00 88.94 79 SER A O 1
ATOM 567 N N . THR A 1 80 ? 8.164 6.556 -17.182 1.00 86.19 80 THR A N 1
ATOM 568 C CA . THR A 1 80 ? 9.221 5.526 -17.189 1.00 86.19 80 THR A CA 1
ATOM 569 C C . THR A 1 80 ? 9.908 5.393 -15.831 1.00 86.19 80 THR A C 1
ATOM 571 O O . THR A 1 80 ? 10.857 4.623 -15.678 1.00 86.19 80 THR A O 1
ATOM 574 N N . THR A 1 81 ? 9.435 6.150 -14.843 1.00 90.25 81 THR A N 1
ATOM 575 C CA . THR A 1 81 ? 9.967 6.219 -13.484 1.00 90.25 81 THR A CA 1
ATOM 576 C C . THR A 1 81 ? 8.875 5.888 -12.484 1.00 90.25 81 THR A C 1
ATOM 578 O O . THR A 1 81 ? 7.740 6.322 -12.640 1.00 90.25 81 THR A O 1
ATOM 581 N N . CYS A 1 82 ? 9.221 5.118 -11.455 1.00 92.44 82 CYS A N 1
ATOM 582 C CA . CYS A 1 82 ? 8.284 4.800 -10.389 1.00 92.44 82 CYS A CA 1
ATOM 583 C C . CYS A 1 82 ? 7.941 6.074 -9.609 1.00 92.44 82 CYS A C 1
ATOM 585 O O . CYS A 1 82 ? 8.831 6.752 -9.096 1.00 92.44 82 CYS A O 1
ATOM 587 N N . GLU A 1 83 ? 6.657 6.389 -9.532 1.00 92.50 83 GLU A N 1
ATOM 588 C CA . GLU A 1 83 ? 6.133 7.549 -8.823 1.00 92.50 83 GLU A CA 1
ATOM 589 C C . GLU A 1 83 ? 5.558 7.127 -7.477 1.00 92.50 83 GLU A C 1
ATOM 591 O O . GLU A 1 83 ? 4.969 6.056 -7.353 1.00 92.50 83 GLU A O 1
ATOM 596 N N . SER A 1 84 ? 5.711 7.965 -6.456 1.00 91.38 84 SER A N 1
ATOM 597 C CA . SER A 1 84 ? 5.169 7.690 -5.124 1.00 91.38 84 SER A CA 1
ATOM 598 C C . SER A 1 84 ? 3.659 7.909 -5.081 1.00 91.38 84 SER A C 1
ATOM 600 O O . SER A 1 84 ? 3.152 8.896 -5.611 1.00 91.38 84 SER A O 1
ATOM 602 N N . CYS A 1 85 ? 2.936 7.039 -4.373 1.00 90.88 85 CYS A N 1
ATOM 603 C CA . CYS A 1 85 ? 1.485 7.168 -4.219 1.00 90.88 85 CYS A CA 1
ATOM 604 C C . CYS A 1 85 ? 1.030 8.374 -3.389 1.00 90.88 85 CYS A C 1
ATOM 606 O O . CYS A 1 85 ? -0.126 8.787 -3.491 1.00 90.88 85 CYS A O 1
ATOM 608 N N . GLY A 1 86 ? 1.934 8.956 -2.601 1.00 89.31 86 GLY A N 1
ATOM 609 C CA . GLY A 1 86 ? 1.616 10.047 -1.690 1.00 89.31 86 GLY A CA 1
ATOM 610 C C . GLY A 1 86 ? 0.799 9.587 -0.482 1.00 89.31 86 GLY A C 1
ATOM 611 O O . GLY A 1 86 ? 0.498 8.408 -0.300 1.00 89.31 86 GLY A O 1
ATOM 612 N N . ALA A 1 87 ? 0.473 10.537 0.387 1.00 89.50 87 ALA A N 1
ATOM 613 C CA . ALA A 1 87 ? -0.237 10.270 1.629 1.00 89.50 87 ALA A CA 1
ATOM 614 C C . ALA A 1 87 ? -1.671 9.766 1.382 1.00 89.50 87 ALA A C 1
ATOM 616 O O . ALA A 1 87 ? -2.349 10.226 0.464 1.00 89.50 87 ALA A O 1
ATOM 617 N N . GLY A 1 88 ? -2.134 8.818 2.203 1.00 89.81 88 GLY A N 1
ATOM 618 C CA . GLY A 1 88 ? -3.492 8.267 2.115 1.00 89.81 88 GLY A CA 1
ATOM 619 C C . GLY A 1 88 ? -3.755 7.329 0.932 1.00 89.81 88 GLY A C 1
ATOM 620 O O . GLY A 1 88 ? -4.883 6.858 0.760 1.00 89.81 88 GLY A O 1
ATOM 621 N N . ARG A 1 89 ? -2.737 7.027 0.119 1.00 93.25 89 ARG A N 1
ATOM 622 C CA . ARG A 1 89 ? -2.824 6.068 -0.985 1.00 93.25 89 ARG A CA 1
ATOM 623 C C . ARG A 1 89 ? -1.683 5.063 -0.929 1.00 93.25 89 ARG A C 1
ATOM 625 O O . ARG A 1 89 ? -0.555 5.421 -0.623 1.00 93.25 89 ARG A O 1
ATOM 632 N N . TYR A 1 90 ? -1.966 3.825 -1.297 1.00 92.06 90 TYR A N 1
ATOM 633 C CA . TYR A 1 90 ? -1.010 2.725 -1.290 1.00 92.06 90 TYR A CA 1
ATOM 634 C C . TYR A 1 90 ? -0.986 2.007 -2.640 1.00 92.06 90 TYR A C 1
ATOM 636 O O . TYR A 1 90 ? -1.881 2.161 -3.474 1.00 92.06 90 TYR A O 1
ATOM 644 N N . SER A 1 91 ? 0.039 1.191 -2.848 1.00 92.81 91 SER A N 1
ATOM 645 C CA . SER A 1 91 ? 0.140 0.302 -3.999 1.00 92.81 91 SER A CA 1
ATOM 646 C C . SER A 1 91 ? 0.930 -0.949 -3.645 1.00 92.81 91 SER A C 1
ATOM 648 O O . SER A 1 91 ? 1.860 -0.914 -2.834 1.00 92.81 91 SER A O 1
ATOM 650 N N . SER A 1 92 ? 0.575 -2.060 -4.283 1.00 90.69 92 SER A N 1
ATOM 651 C CA . SER A 1 92 ? 1.397 -3.265 -4.296 1.00 90.69 92 SER A CA 1
ATOM 652 C C . SER A 1 92 ? 2.520 -3.147 -5.332 1.00 90.69 92 SER A C 1
ATOM 654 O O . SER A 1 92 ? 2.512 -2.271 -6.199 1.00 90.69 92 SER A O 1
ATOM 656 N N . SER A 1 93 ? 3.508 -4.042 -5.252 1.00 92.00 93 SER A N 1
ATOM 657 C CA . SER A 1 93 ? 4.596 -4.057 -6.230 1.00 92.00 93 SER A CA 1
ATOM 658 C C . SER A 1 93 ? 4.067 -4.273 -7.651 1.00 92.00 93 SER A C 1
ATOM 660 O O . SER A 1 93 ? 3.281 -5.185 -7.905 1.00 92.00 93 SER A O 1
ATOM 662 N N . GLY A 1 94 ? 4.537 -3.443 -8.583 1.00 92.31 94 GLY A N 1
ATOM 663 C CA . GLY A 1 94 ? 4.134 -3.497 -9.989 1.00 92.31 94 GLY A CA 1
ATOM 664 C C . GLY A 1 94 ? 2.786 -2.840 -10.287 1.00 92.31 94 GLY A C 1
ATOM 665 O O . GLY A 1 94 ? 2.215 -3.089 -11.346 1.00 92.31 94 GLY A O 1
ATOM 666 N N . ALA A 1 95 ? 2.262 -2.016 -9.379 1.00 93.50 95 ALA A N 1
ATOM 667 C CA . ALA A 1 95 ? 1.038 -1.275 -9.633 1.00 93.50 95 ALA A CA 1
ATOM 668 C C . ALA A 1 95 ? 1.215 -0.211 -10.728 1.00 93.50 95 ALA A C 1
ATOM 670 O O . ALA A 1 95 ? 2.252 0.443 -10.846 1.00 93.50 95 ALA A O 1
ATOM 671 N N . T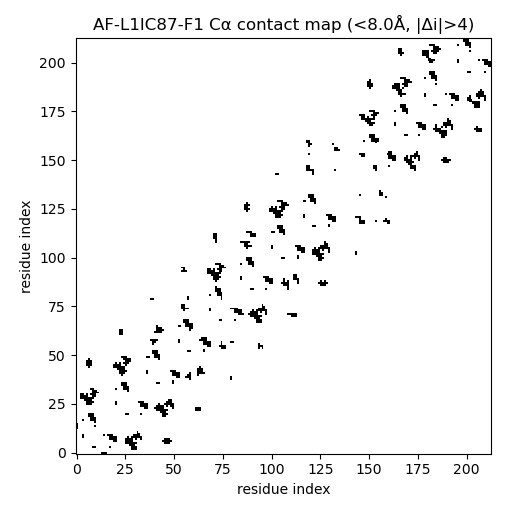HR A 1 96 ? 0.151 0.008 -11.496 1.00 95.00 96 THR A N 1
ATOM 672 C CA . THR A 1 96 ? 0.036 1.096 -12.483 1.00 95.00 96 THR A CA 1
ATOM 673 C C . THR A 1 96 ? -0.804 2.264 -11.977 1.00 95.00 96 THR A C 1
ATOM 675 O O . THR A 1 96 ? -0.957 3.263 -12.673 1.00 95.00 96 THR A O 1
ATOM 678 N N . VAL A 1 97 ? -1.389 2.127 -10.787 1.00 94.12 97 VAL A N 1
ATOM 679 C CA . VAL A 1 97 ? -2.254 3.113 -10.142 1.00 94.12 97 VAL A CA 1
ATOM 680 C C . VAL A 1 97 ? -2.167 2.944 -8.630 1.00 94.12 97 VAL A C 1
ATOM 682 O O . VAL A 1 97 ? -1.952 1.838 -8.134 1.00 94.12 97 VAL A O 1
ATOM 685 N N . CYS A 1 98 ? -2.359 4.035 -7.899 1.00 93.50 98 CYS A N 1
ATOM 686 C CA . CYS A 1 98 ? -2.459 4.006 -6.448 1.00 93.50 98 CYS A CA 1
ATOM 687 C C . CYS A 1 98 ? -3.907 3.851 -5.999 1.00 93.50 98 CYS A C 1
ATOM 689 O O . CYS A 1 98 ? -4.813 4.484 -6.544 1.00 93.50 98 CYS A O 1
ATOM 691 N N . LEU A 1 99 ? -4.106 3.045 -4.966 1.00 92.88 99 LEU A N 1
ATOM 692 C CA . LEU A 1 99 ? -5.396 2.823 -4.339 1.00 92.88 99 LEU A CA 1
ATOM 693 C C . LEU A 1 99 ? -5.528 3.703 -3.103 1.00 92.88 99 LEU A C 1
ATOM 695 O O . LEU A 1 99 ? -4.588 3.861 -2.331 1.00 92.88 99 LEU A O 1
ATOM 699 N N . THR A 1 100 ? -6.710 4.268 -2.906 1.00 93.38 100 THR A N 1
ATOM 700 C CA . THR A 1 100 ? -7.029 5.043 -1.707 1.00 93.38 100 THR A CA 1
ATOM 701 C C . THR A 1 100 ? -7.171 4.110 -0.510 1.00 93.38 100 THR A C 1
ATOM 703 O O . THR A 1 100 ? -7.805 3.058 -0.621 1.00 93.38 100 THR A O 1
ATOM 706 N N . CYS A 1 101 ? -6.616 4.491 0.641 1.00 91.62 101 CYS A N 1
ATOM 707 C CA . CYS A 1 101 ? -6.845 3.736 1.866 1.00 91.62 101 CYS A CA 1
ATOM 708 C C . CYS A 1 101 ? -8.326 3.763 2.249 1.00 91.62 101 CYS A C 1
ATOM 710 O O . CYS A 1 101 ? -8.923 4.842 2.232 1.00 91.62 101 CYS A O 1
ATOM 712 N N . PRO A 1 102 ? -8.944 2.613 2.568 1.00 88.25 102 PRO A N 1
ATOM 713 C CA . PRO A 1 102 ? -10.313 2.595 3.057 1.00 88.25 102 PRO A CA 1
ATOM 714 C C . PRO A 1 102 ? -10.410 3.308 4.408 1.00 88.25 102 PRO A C 1
ATOM 716 O O . PRO A 1 102 ? -9.426 3.457 5.134 1.00 88.25 102 PRO A O 1
ATOM 719 N N . ALA A 1 103 ? -11.616 3.746 4.752 1.00 81.62 103 ALA A N 1
ATOM 720 C CA . ALA A 1 103 ? -11.860 4.397 6.030 1.00 81.62 103 ALA A CA 1
ATOM 721 C C . ALA A 1 103 ? -11.536 3.454 7.210 1.00 81.62 103 ALA A C 1
ATOM 723 O O . ALA A 1 10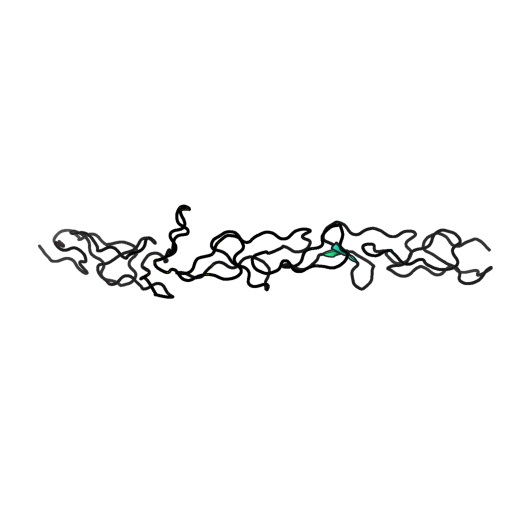3 ? -11.677 2.236 7.092 1.00 81.62 103 ALA A O 1
ATOM 724 N N . GLY A 1 104 ? -11.057 4.011 8.324 1.00 77.62 104 GLY A N 1
ATOM 725 C CA . GLY A 1 104 ? -10.487 3.252 9.447 1.00 77.62 104 GLY A CA 1
ATOM 726 C C . GLY A 1 104 ? -9.034 2.803 9.238 1.00 77.62 104 GLY A C 1
ATOM 727 O O . GLY A 1 104 ? -8.436 2.217 10.140 1.00 77.62 104 GLY A O 1
ATOM 728 N N . THR A 1 105 ? -8.451 3.092 8.072 1.00 87.81 105 THR A N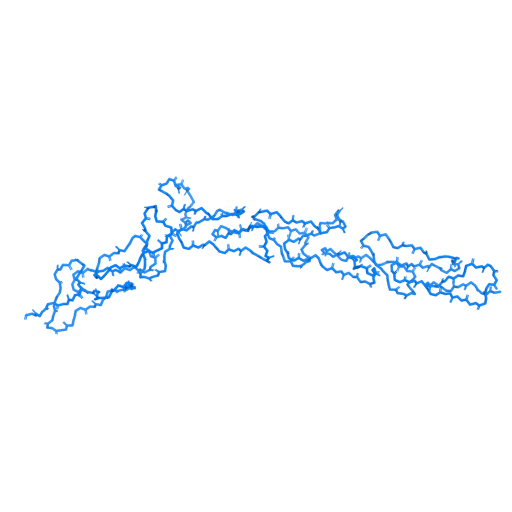 1
ATOM 729 C CA . THR A 1 105 ? -7.025 2.902 7.798 1.00 87.81 105 THR A CA 1
ATOM 730 C C . THR A 1 105 ? -6.392 4.190 7.278 1.00 87.81 105 THR A C 1
ATOM 732 O O . THR A 1 105 ? -7.083 5.089 6.792 1.00 87.81 105 THR A O 1
ATOM 735 N N . PHE A 1 106 ? -5.076 4.307 7.389 1.00 89.69 106 PHE A N 1
ATOM 736 C CA . PHE A 1 106 ? -4.324 5.467 6.937 1.00 89.69 106 PHE A CA 1
ATOM 737 C C . PHE A 1 106 ? -2.997 5.056 6.308 1.00 89.69 106 PHE A C 1
ATOM 739 O O . PHE A 1 106 ? -2.519 3.934 6.482 1.00 89.69 106 PHE A O 1
ATOM 746 N N . TRP A 1 107 ? -2.390 5.980 5.571 1.00 90.88 107 TRP A N 1
ATOM 747 C CA . TRP A 1 107 ? -1.061 5.770 5.011 1.00 90.88 107 TRP A CA 1
ATOM 748 C C . TRP A 1 107 ? -0.181 7.014 5.144 1.00 90.88 107 TRP A C 1
ATOM 750 O O . TRP A 1 107 ? -0.413 8.002 4.432 1.00 90.88 107 TRP A O 1
ATOM 760 N N . PRO A 1 108 ? 0.851 6.963 6.002 1.00 84.50 108 PRO A N 1
ATOM 761 C CA . PRO A 1 108 ? 1.781 8.055 6.219 1.00 84.50 108 PRO A CA 1
ATOM 762 C C . PRO A 1 108 ? 2.980 7.926 5.271 1.00 84.50 108 PRO A C 1
ATOM 764 O O . PRO A 1 108 ? 4.113 8.009 5.717 1.00 84.50 108 PRO A O 1
ATOM 767 N N . TYR A 1 109 ? 2.753 7.680 3.974 1.00 76.06 109 TYR A N 1
ATOM 768 C CA . TYR A 1 109 ? 3.783 7.678 2.913 1.00 76.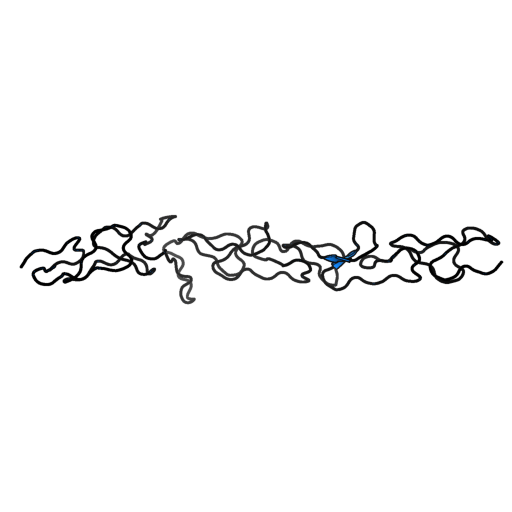06 109 TYR A CA 1
ATOM 769 C C . TYR A 1 109 ? 4.879 6.589 2.998 1.00 76.06 109 TYR A C 1
ATOM 771 O O . TYR A 1 109 ? 5.629 6.450 2.033 1.00 76.06 109 TYR A O 1
ATOM 779 N N . GLU A 1 110 ? 4.925 5.768 4.055 1.00 70.81 110 GLU A N 1
ATOM 780 C CA . GLU A 1 110 ? 5.909 4.689 4.235 1.00 70.81 110 GLU A CA 1
ATOM 781 C C . GLU A 1 110 ? 5.263 3.331 4.565 1.00 70.81 110 GLU A C 1
ATOM 783 O O . GLU A 1 110 ? 4.352 3.247 5.390 1.00 70.81 110 GLU A O 1
ATOM 788 N N . GLY A 1 111 ? 5.763 2.256 3.939 1.00 67.81 111 GLY A N 1
ATOM 789 C CA . GLY A 1 111 ? 5.353 0.867 4.197 1.00 67.81 111 GLY A CA 1
ATOM 790 C C . GLY A 1 111 ? 5.003 0.086 2.926 1.00 67.81 111 GLY A C 1
ATOM 791 O O . GLY A 1 111 ? 5.456 0.421 1.832 1.00 67.81 111 GLY A O 1
ATOM 792 N N . THR A 1 112 ? 4.124 -0.919 3.035 1.00 70.25 112 THR A N 1
ATOM 793 C CA . THR A 1 112 ? 3.593 -1.692 1.883 1.00 70.25 112 THR A CA 1
ATOM 794 C C . THR A 1 112 ? 2.060 -1.700 1.741 1.00 70.25 112 THR A C 1
ATOM 796 O O . THR A 1 112 ? 1.546 -2.250 0.768 1.00 70.25 112 THR A O 1
ATOM 799 N N . GLY A 1 113 ? 1.314 -1.080 2.661 1.00 83.94 113 GLY A N 1
ATOM 800 C CA . GLY A 1 113 ? -0.148 -0.970 2.610 1.00 83.94 113 GLY A CA 1
ATOM 801 C C . GLY A 1 113 ? -0.751 -0.170 3.770 1.00 83.94 113 GLY A C 1
ATOM 802 O O . GLY A 1 113 ? -0.060 0.185 4.718 1.00 83.94 113 GLY A O 1
ATOM 803 N N . CYS A 1 114 ? -2.051 0.116 3.701 1.00 90.25 114 CYS A N 1
ATOM 804 C CA . CYS A 1 114 ? -2.729 0.941 4.703 1.00 90.25 114 CYS A CA 1
ATOM 805 C C . CYS A 1 114 ? -2.642 0.348 6.115 1.00 90.25 114 CYS A C 1
ATOM 807 O O . CYS A 1 114 ? -2.940 -0.827 6.332 1.00 90.25 114 CYS A O 1
ATOM 809 N N . LEU A 1 115 ? -2.276 1.195 7.072 1.00 89.69 115 LEU A N 1
ATOM 810 C CA . LEU A 1 115 ? -2.193 0.874 8.489 1.00 89.69 115 LEU A CA 1
ATOM 811 C C . LEU A 1 115 ? -3.557 1.103 9.133 1.00 89.69 115 LEU A C 1
ATOM 813 O O . LEU A 1 115 ? -4.219 2.098 8.845 1.00 89.69 115 LEU A O 1
ATOM 817 N N . ALA A 1 116 ? -3.993 0.187 9.993 1.00 86.12 116 ALA A N 1
ATOM 818 C CA . ALA A 1 116 ? -5.217 0.385 10.758 1.00 86.12 116 ALA A CA 1
ATOM 819 C C . ALA A 1 116 ? -5.042 1.527 11.764 1.00 86.12 116 ALA A C 1
ATOM 821 O O . ALA A 1 116 ? -3.953 1.730 12.301 1.00 86.12 116 ALA A O 1
ATOM 822 N N . CYS A 1 117 ? -6.120 2.260 12.020 1.00 83.12 117 CYS A N 1
ATOM 823 C CA . CYS A 1 117 ? -6.145 3.204 13.122 1.00 83.12 117 CYS A CA 1
ATOM 824 C C . CYS A 1 117 ? -6.141 2.483 14.468 1.00 83.12 117 CYS A C 1
ATOM 826 O O . CYS A 1 117 ? -6.868 1.506 14.660 1.00 83.12 117 CYS A O 1
ATOM 828 N N . ASP A 1 118 ? -5.339 2.997 15.401 1.00 79.12 118 ASP A N 1
ATOM 829 C CA . ASP A 1 118 ? -5.343 2.530 16.782 1.00 79.12 118 ASP A CA 1
ATOM 830 C C . ASP A 1 118 ? -6.688 2.829 17.450 1.00 79.12 118 ASP A C 1
ATOM 832 O O . ASP A 1 118 ? -7.433 3.737 17.058 1.00 79.12 118 ASP A O 1
ATOM 836 N N . TYR A 1 119 ? -6.999 2.065 18.495 1.00 65.94 119 TYR A N 1
ATOM 837 C CA . TYR A 1 119 ? -8.252 2.209 19.225 1.00 65.94 119 TYR A CA 1
ATOM 838 C C . TYR A 1 119 ? -8.483 3.643 19.705 1.00 65.94 119 TYR A C 1
ATOM 840 O O . TYR A 1 119 ? -7.583 4.296 20.230 1.00 65.94 119 TYR A O 1
ATOM 848 N N . GLY A 1 120 ? -9.722 4.118 19.549 1.00 66.69 120 GLY A N 1
ATOM 849 C CA . GLY A 1 120 ? -10.072 5.489 19.915 1.00 66.69 120 GLY A CA 1
ATOM 850 C C . GLY A 1 120 ? -9.661 6.554 18.894 1.00 66.69 120 GLY A C 1
ATOM 851 O O . GLY A 1 120 ? -9.840 7.755 19.119 1.00 66.69 120 GLY A O 1
ATOM 852 N N . THR A 1 121 ? -9.151 6.120 17.745 1.00 75.62 121 THR A N 1
ATOM 853 C CA . THR A 1 121 ? -8.920 6.968 16.583 1.00 75.62 121 THR A CA 1
ATOM 854 C C . THR A 1 121 ? -9.683 6.435 15.373 1.00 75.62 121 THR A C 1
ATOM 856 O O . THR A 1 121 ? -10.067 5.267 15.314 1.00 75.62 121 THR A O 1
ATOM 859 N N . TRP A 1 122 ? -9.958 7.310 14.416 1.00 77.12 122 TRP A N 1
ATOM 860 C CA . TRP A 1 122 ? -10.691 6.999 13.197 1.00 77.12 122 TRP A CA 1
ATOM 861 C C . TRP A 1 122 ? -10.077 7.751 12.020 1.00 77.12 122 TRP A C 1
ATOM 863 O O . TRP A 1 122 ? -9.331 8.715 12.191 1.00 77.12 122 TRP A O 1
ATOM 873 N N . SER A 1 123 ? -10.383 7.318 10.805 1.00 84.69 123 SER A N 1
ATOM 874 C CA . SER A 1 123 ? -9.921 7.988 9.595 1.00 84.69 123 SER A CA 1
ATOM 875 C C . SER A 1 123 ? -10.957 7.868 8.488 1.00 84.69 123 SER A C 1
ATOM 877 O O . SER A 1 123 ? -11.688 6.877 8.406 1.00 84.69 123 SER A O 1
ATOM 879 N N . LEU A 1 124 ? -11.024 8.876 7.621 1.00 82.62 124 LEU A N 1
ATOM 880 C CA . LEU A 1 124 ? -11.791 8.783 6.385 1.00 82.62 124 LEU A CA 1
ATOM 881 C C . LEU A 1 124 ? -10.990 8.019 5.331 1.00 82.62 124 LEU A C 1
ATOM 883 O O . LEU A 1 124 ? -9.777 7.831 5.443 1.00 82.62 124 LEU A O 1
ATOM 887 N N . ALA A 1 125 ? -11.676 7.590 4.274 1.00 86.56 125 ALA A N 1
ATOM 888 C CA . ALA A 1 125 ? -10.984 7.031 3.127 1.00 86.56 125 ALA A CA 1
ATOM 889 C C . ALA A 1 125 ? -10.001 8.070 2.559 1.00 86.56 125 ALA A C 1
ATOM 891 O O . ALA A 1 125 ? -10.373 9.215 2.302 1.00 86.56 125 ALA A O 1
ATOM 892 N N . GLY A 1 126 ? -8.747 7.669 2.366 1.00 88.62 126 GLY A N 1
ATOM 893 C CA . GLY A 1 126 ? -7.688 8.542 1.861 1.00 88.62 126 GLY A CA 1
ATOM 894 C C . GLY A 1 126 ? -6.995 9.396 2.917 1.00 88.62 126 GLY A C 1
ATOM 895 O O . GLY A 1 126 ? -6.223 10.283 2.561 1.00 88.62 126 GLY A O 1
ATOM 896 N N . SER A 1 127 ? -7.237 9.149 4.202 1.00 88.88 127 SER A N 1
ATOM 897 C CA . SER A 1 127 ? -6.515 9.823 5.276 1.00 88.88 127 SER A CA 1
ATOM 898 C C . SER A 1 127 ? -5.044 9.397 5.347 1.00 88.88 127 SER A C 1
ATOM 900 O O . SER A 1 127 ? -4.686 8.229 5.193 1.00 88.88 127 SER A O 1
ATOM 902 N N . SER A 1 128 ? -4.181 10.366 5.639 1.00 90.50 128 SER A N 1
ATOM 903 C CA . SER A 1 128 ? -2.747 10.173 5.871 1.00 90.50 128 SER A CA 1
ATOM 904 C C . SER A 1 128 ? -2.377 9.958 7.338 1.00 90.50 128 SER A C 1
ATOM 906 O O . SER A 1 128 ? -1.226 9.662 7.643 1.00 90.50 128 SER A O 1
ATOM 908 N N . SER A 1 129 ? -3.344 10.112 8.239 1.00 89.50 129 SER A N 1
ATOM 909 C CA . SER A 1 129 ? -3.218 9.913 9.679 1.00 89.50 129 SER A CA 1
ATOM 910 C C . SER A 1 129 ? -4.587 9.611 10.287 1.00 89.50 129 SER A C 1
ATOM 912 O O . SER A 1 129 ? -5.625 9.896 9.683 1.00 89.50 129 SER A O 1
ATOM 914 N N . CYS A 1 130 ? -4.590 9.038 11.487 1.00 86.38 130 CYS A N 1
ATOM 915 C CA . CYS A 1 130 ? -5.810 8.856 12.262 1.00 86.38 130 CYS A CA 1
ATOM 916 C C . CYS A 1 130 ? -6.113 10.097 13.100 1.00 86.38 130 CYS A C 1
ATOM 918 O O . CYS A 1 130 ? -5.217 10.754 13.632 1.00 86.38 130 CYS A O 1
ATOM 920 N N . GLN A 1 131 ? -7.395 10.409 13.224 1.00 81.69 131 GLN A N 1
ATOM 921 C CA . GLN A 1 131 ? -7.918 11.476 14.060 1.00 81.69 131 GLN A CA 1
ATOM 922 C C . GLN A 1 131 ? -8.470 10.880 15.353 1.00 81.69 131 GLN A C 1
ATOM 924 O O . GLN A 1 131 ? -9.140 9.851 15.333 1.00 81.69 131 GLN A O 1
ATOM 929 N N . GLY A 1 132 ? -8.208 11.528 16.488 1.00 73.00 132 GLY A N 1
ATOM 930 C CA . GLY A 1 132 ? -8.813 11.135 17.760 1.00 73.00 132 GLY A CA 1
ATOM 931 C C . GLY A 1 132 ? -10.332 11.320 17.748 1.00 73.00 132 GLY A C 1
ATOM 932 O O . GLY A 1 132 ? -10.865 12.215 17.084 1.00 73.00 132 GLY A O 1
ATOM 933 N N . CYS A 1 133 ? -11.043 10.492 18.505 1.00 69.00 133 CYS A N 1
ATOM 934 C CA . CYS A 1 133 ? -12.480 10.645 18.689 1.00 69.00 133 CYS A CA 1
ATOM 935 C C . CYS A 1 133 ? -12.794 11.868 19.583 1.00 69.00 133 CYS A C 1
ATOM 937 O O . CYS A 1 133 ? -12.693 11.799 20.808 1.00 69.00 133 CYS A O 1
ATOM 939 N N . SER A 1 134 ? -13.195 12.999 18.989 1.00 64.38 134 SER A N 1
ATOM 940 C CA . SER A 1 134 ? -13.745 14.160 19.710 1.00 64.38 134 SER A CA 1
ATOM 941 C C . SER A 1 134 ? -15.262 14.267 19.511 1.00 64.38 134 SER A C 1
ATOM 943 O O . SER A 1 134 ? -15.817 13.757 18.539 1.00 64.38 134 SER A O 1
ATOM 945 N N . SER A 1 135 ? -15.956 14.933 20.438 1.00 48.12 135 SER A N 1
ATOM 946 C CA . SER A 1 135 ? -17.426 15.046 20.488 1.00 48.12 135 SER A CA 1
ATOM 947 C C . SER A 1 135 ? -18.080 15.794 19.312 1.00 48.12 135 SER A C 1
ATOM 949 O O . SER A 1 135 ? -19.297 15.959 19.313 1.00 48.12 135 SER A O 1
ATOM 951 N N . ALA A 1 136 ? -17.318 16.247 18.311 1.00 43.75 136 ALA A N 1
ATOM 952 C CA . ALA A 1 136 ? -17.819 17.105 17.235 1.00 43.75 136 ALA A CA 1
ATOM 953 C C . ALA A 1 136 ? -17.867 16.449 15.843 1.00 43.75 136 ALA A C 1
ATOM 955 O O . ALA A 1 136 ? -18.304 17.086 14.887 1.00 43.75 136 ALA A O 1
ATOM 956 N N . SER A 1 137 ? -17.465 15.187 15.683 1.00 51.94 137 SER A N 1
ATOM 957 C CA . SER A 1 137 ? -17.484 14.526 14.369 1.00 51.94 137 SER A CA 1
ATOM 958 C C . SER A 1 137 ? -18.834 13.858 14.078 1.00 51.94 137 SER A C 1
ATOM 960 O O . SER A 1 137 ? -18.910 12.653 13.851 1.00 51.94 137 SER A O 1
ATOM 962 N N . PHE A 1 138 ? -19.918 14.641 14.056 1.00 41.56 138 PHE A N 1
ATOM 963 C CA . PHE A 1 138 ? -21.180 14.224 13.436 1.00 41.56 138 PHE A CA 1
ATOM 964 C C . PHE A 1 138 ? -20.991 14.180 11.915 1.00 41.56 138 PHE A C 1
ATOM 966 O O . PHE A 1 138 ? -21.365 15.107 11.200 1.00 41.56 138 PHE A O 1
ATOM 973 N N . SER A 1 139 ? -20.380 13.119 11.394 1.00 43.50 139 SER A N 1
ATOM 974 C CA . SER A 1 139 ? -20.543 12.806 9.977 1.00 43.50 139 SER A CA 1
ATOM 975 C C . SER A 1 139 ? -21.792 11.939 9.844 1.00 43.50 139 SER A C 1
ATOM 977 O O . SER A 1 139 ? -21.918 10.906 10.494 1.00 43.50 139 SER A O 1
ATOM 979 N N . ASN A 1 140 ? -22.748 12.381 9.025 1.00 41.09 140 ASN A N 1
ATOM 980 C CA . ASN A 1 140 ? -24.021 11.702 8.733 1.00 41.09 140 ASN A CA 1
ATOM 981 C C . ASN A 1 140 ? -23.845 10.366 7.969 1.00 41.09 140 ASN A C 1
ATOM 983 O O . ASN A 1 140 ? -24.743 9.907 7.267 1.00 41.09 140 ASN A O 1
ATOM 987 N N . LEU A 1 141 ? -22.678 9.736 8.085 1.00 43.41 141 LEU A N 1
ATOM 988 C CA . LEU A 1 141 ? -22.356 8.439 7.527 1.00 43.41 141 LEU A CA 1
ATOM 989 C C . LEU A 1 141 ? -22.219 7.472 8.708 1.00 43.41 141 LEU A C 1
ATOM 991 O O . LEU A 1 141 ? -21.260 7.530 9.468 1.00 43.41 141 LEU A O 1
ATOM 995 N N . LYS A 1 142 ? -23.258 6.648 8.877 1.00 40.12 142 LYS A N 1
ATOM 996 C CA . LYS A 1 142 ? -23.323 5.352 9.581 1.00 40.12 142 LYS A CA 1
ATOM 997 C C . LYS A 1 142 ? -21.967 4.868 10.152 1.00 40.12 142 LYS A C 1
ATOM 999 O O . LYS A 1 142 ? -20.996 4.771 9.407 1.00 40.12 142 LYS A O 1
ATOM 1004 N N . PRO A 1 143 ? -21.894 4.551 11.454 1.00 49.34 143 PRO A N 1
ATOM 1005 C CA . PRO A 1 143 ? -20.811 4.995 12.316 1.00 49.34 143 PRO A CA 1
ATOM 1006 C C . PRO A 1 143 ? -19.459 4.384 11.928 1.00 49.34 143 PRO A C 1
ATOM 1008 O O . PRO A 1 143 ? -19.295 3.168 11.890 1.00 49.34 143 PRO A O 1
ATOM 1011 N N . LEU A 1 144 ? -18.473 5.253 11.714 1.00 52.41 144 LEU A N 1
ATOM 1012 C CA . LEU A 1 144 ? -17.041 4.951 11.786 1.00 52.41 144 LEU A CA 1
ATOM 1013 C C . LEU A 1 144 ? -16.662 4.744 13.262 1.00 52.41 144 LEU A C 1
ATOM 1015 O O . LEU A 1 144 ? -16.078 5.621 13.892 1.00 52.41 144 LEU A O 1
ATOM 1019 N N . THR A 1 145 ? -17.145 3.646 13.854 1.00 55.59 145 THR A N 1
ATOM 1020 C CA . THR A 1 145 ? -17.274 3.471 15.308 1.00 55.59 145 THR A CA 1
ATOM 1021 C C . THR A 1 145 ? -15.947 3.613 16.044 1.00 55.59 145 THR A C 1
ATOM 1023 O O . THR A 1 145 ? -15.020 2.834 15.839 1.00 55.59 145 THR A O 1
ATOM 1026 N N . CYS A 1 146 ? -15.904 4.547 16.994 1.00 58.69 146 CYS A N 1
ATOM 1027 C CA . CYS A 1 146 ? -14.951 4.532 18.098 1.00 58.69 146 CYS A CA 1
ATOM 1028 C C . CYS A 1 146 ? -15.251 3.299 18.970 1.00 58.69 146 CYS A C 1
ATOM 1030 O O . CYS A 1 146 ? -15.999 3.375 19.943 1.00 58.69 146 CYS A O 1
ATOM 1032 N N . SER A 1 147 ? -14.743 2.140 18.559 1.00 65.00 147 SER A N 1
ATOM 1033 C CA . SER A 1 147 ? -14.908 0.862 19.253 1.00 65.00 147 SER A CA 1
ATOM 1034 C C . SER A 1 147 ? -13.662 0.538 20.069 1.00 65.00 147 SER A C 1
ATOM 1036 O O . SER A 1 147 ? -12.535 0.778 19.638 1.00 65.00 147 SER A O 1
ATOM 1038 N N . CYS A 1 148 ? -13.880 -0.023 21.253 1.00 67.25 148 CYS A N 1
ATOM 1039 C CA . CYS A 1 148 ? -12.839 -0.604 22.090 1.00 67.25 148 CYS A CA 1
ATOM 1040 C C . CYS A 1 148 ? -12.978 -2.131 22.070 1.00 67.25 148 CYS A C 1
ATOM 1042 O O . CYS A 1 148 ? -14.082 -2.627 21.830 1.00 67.25 148 CYS A O 1
ATOM 1044 N N . PRO A 1 149 ? -11.901 -2.896 22.321 1.00 75.38 149 PRO A N 1
ATOM 1045 C CA . PRO A 1 149 ? -12.027 -4.337 22.493 1.00 75.38 149 PRO A CA 1
ATOM 1046 C C . PRO A 1 149 ? -13.017 -4.648 23.629 1.00 75.38 149 PRO A C 1
ATOM 1048 O O . PRO A 1 149 ? -13.097 -3.866 24.588 1.00 75.38 149 PRO A O 1
ATOM 1051 N N . PRO A 1 150 ? -13.757 -5.773 23.557 1.00 83.00 150 PRO A N 1
ATOM 1052 C CA . PRO A 1 150 ? -14.642 -6.200 24.633 1.00 83.00 150 PRO A CA 1
ATOM 1053 C C . PRO A 1 150 ? -13.951 -6.122 25.998 1.00 83.00 150 PRO A C 1
ATOM 1055 O O . PRO A 1 150 ? -12.754 -6.385 26.129 1.00 83.00 150 PRO A O 1
ATOM 1058 N N . GLY A 1 151 ? -14.701 -5.707 27.011 1.00 83.44 151 GLY A N 1
ATOM 1059 C CA . GLY A 1 151 ? -14.183 -5.414 28.341 1.00 83.44 151 GLY A CA 1
ATOM 1060 C C . GLY A 1 151 ? -13.624 -4.005 28.497 1.00 83.44 151 GLY A C 1
ATOM 1061 O O . GLY A 1 151 ? -13.304 -3.610 29.611 1.00 83.44 151 GLY A O 1
ATOM 1062 N N . ASN A 1 152 ? -13.536 -3.207 27.434 1.00 82.31 152 ASN A N 1
ATOM 1063 C CA . ASN A 1 152 ? -13.047 -1.837 27.515 1.00 82.31 152 ASN A CA 1
ATOM 1064 C C . ASN A 1 152 ? -14.076 -0.846 26.959 1.00 82.31 152 ASN A C 1
ATOM 1066 O O . ASN A 1 152 ? -14.951 -1.187 26.159 1.00 82.31 152 ASN A O 1
ATOM 1070 N N . SER A 1 153 ? -13.954 0.404 27.385 1.00 78.19 153 SER A N 1
ATOM 1071 C CA . SER A 1 153 ? -14.717 1.532 26.864 1.00 78.19 153 SER A CA 1
ATOM 1072 C C . SER A 1 153 ? -13.809 2.713 26.583 1.00 78.19 153 SER A C 1
ATOM 1074 O O . SER A 1 153 ? -12.646 2.740 26.973 1.00 78.19 153 SER A O 1
ATOM 1076 N N . TRP A 1 154 ? -14.353 3.700 25.895 1.00 72.44 154 TRP A N 1
ATOM 1077 C CA . TRP A 1 154 ? -13.695 4.968 25.650 1.00 72.44 154 TRP A CA 1
ATOM 1078 C C . TRP A 1 154 ? -14.507 6.089 26.296 1.00 72.44 154 TRP A C 1
ATOM 1080 O O . TRP A 1 154 ? -15.739 6.043 26.301 1.00 72.44 154 TRP A O 1
ATOM 1090 N N . SER A 1 155 ? -13.810 7.120 26.769 1.00 65.06 155 SER A N 1
ATOM 1091 C CA . SER A 1 155 ? -14.398 8.374 27.247 1.00 65.06 155 SER A CA 1
ATOM 1092 C C . SER A 1 155 ? -13.969 9.533 26.351 1.00 65.06 155 SER A C 1
ATOM 1094 O O . SER A 1 155 ? -12.850 9.542 25.842 1.00 65.06 155 SER A O 1
ATOM 1096 N N . ILE A 1 156 ? -14.839 10.532 26.180 1.00 60.12 156 ILE A N 1
ATOM 1097 C CA . ILE A 1 156 ? -14.561 11.738 25.381 1.00 60.12 156 ILE A CA 1
ATOM 1098 C C . ILE A 1 156 ? -13.238 12.376 25.840 1.00 60.12 156 ILE A C 1
ATOM 1100 O O . ILE A 1 156 ? -13.078 12.673 27.021 1.00 60.12 156 ILE A O 1
ATOM 1104 N N . GLY A 1 157 ? -12.305 12.588 24.904 1.00 54.34 157 GLY A N 1
ATOM 1105 C CA . GLY A 1 157 ? -10.989 13.177 25.187 1.00 54.34 157 GLY A CA 1
ATOM 1106 C C . GLY A 1 157 ? -9.929 12.199 25.706 1.00 54.34 157 GLY A C 1
ATOM 1107 O O . GLY A 1 157 ? -8.808 12.628 25.970 1.00 54.34 157 GLY A O 1
ATOM 1108 N N . SER A 1 158 ? -10.245 10.905 25.834 1.00 58.50 158 SER A N 1
ATOM 1109 C CA . SER A 1 158 ? -9.218 9.876 26.021 1.00 58.50 158 SER A CA 1
ATOM 1110 C C . SER A 1 158 ? -8.355 9.758 24.757 1.00 58.50 158 SER A C 1
ATOM 1112 O O . SER A 1 158 ? -8.718 10.273 23.707 1.00 58.50 158 SER A O 1
ATOM 1114 N N . THR A 1 159 ? -7.202 9.104 24.836 1.00 56.56 159 THR A N 1
ATOM 1115 C CA . THR A 1 159 ? -6.433 8.630 23.663 1.00 56.56 159 THR A CA 1
ATOM 1116 C C . THR A 1 159 ? -6.269 7.113 23.678 1.00 56.56 159 THR A C 1
ATOM 1118 O O . THR A 1 159 ? -5.618 6.544 22.809 1.00 56.56 159 THR A O 1
ATOM 1121 N N . SER A 1 160 ? -6.876 6.448 24.662 1.00 61.91 160 SER A N 1
ATOM 1122 C CA . SER A 1 160 ? -6.807 5.007 24.861 1.00 61.91 160 SER A CA 1
ATOM 1123 C C . SER A 1 160 ? -8.116 4.462 25.432 1.00 61.91 160 SER A C 1
ATOM 1125 O O . SER A 1 160 ? -8.933 5.187 26.010 1.00 61.91 160 SER A O 1
ATOM 1127 N N . CYS A 1 161 ? -8.323 3.160 25.257 1.00 75.50 161 CYS A N 1
ATOM 1128 C CA . CYS A 1 161 ? -9.436 2.453 25.871 1.00 75.50 161 CYS A CA 1
ATOM 1129 C C . CYS A 1 161 ? -9.164 2.212 27.358 1.00 75.50 161 CYS A C 1
ATOM 1131 O O . CYS A 1 161 ? -8.075 1.787 27.744 1.00 75.50 161 CYS A O 1
ATOM 1133 N N . THR A 1 162 ? -10.171 2.456 28.187 1.00 81.50 162 THR A N 1
ATOM 1134 C CA . THR A 1 162 ? -10.147 2.186 29.619 1.00 81.50 162 THR A CA 1
ATOM 1135 C C . THR A 1 162 ? -10.903 0.891 29.922 1.00 81.50 162 THR A C 1
ATOM 1137 O O . THR A 1 162 ? -12.008 0.684 29.406 1.00 81.50 162 THR A O 1
ATOM 1140 N N . PRO A 1 163 ? -10.340 0.001 30.754 1.00 85.94 163 PRO A N 1
ATOM 1141 C CA . PRO A 1 163 ? -11.014 -1.232 31.130 1.00 85.94 163 PRO A CA 1
ATOM 1142 C C . PRO A 1 163 ? -12.290 -0.932 31.917 1.00 85.94 163 PRO A C 1
ATOM 1144 O O . PRO A 1 163 ? -12.324 -0.032 32.762 1.00 85.94 163 PRO A O 1
ATOM 1147 N N . CYS A 1 164 ? -13.346 -1.703 31.663 1.00 89.31 164 CYS A N 1
ATOM 1148 C CA . CYS A 1 164 ? -14.566 -1.630 32.452 1.00 89.31 164 CYS A CA 1
ATOM 1149 C C . CYS A 1 164 ? -14.245 -1.980 33.902 1.00 89.31 164 CYS A C 1
ATOM 1151 O O . CYS A 1 164 ? -13.624 -3.005 34.182 1.00 89.31 164 CYS A O 1
ATOM 1153 N N . ALA A 1 165 ? -14.660 -1.116 34.827 1.00 92.19 165 ALA A N 1
ATOM 1154 C CA . ALA A 1 165 ? -14.545 -1.392 36.251 1.00 92.19 165 ALA A CA 1
ATOM 1155 C C . ALA A 1 165 ? -15.373 -2.632 36.635 1.00 92.19 165 ALA A C 1
ATOM 1157 O O . ALA A 1 165 ? -16.330 -2.981 35.940 1.00 92.19 165 ALA A O 1
ATOM 1158 N N . ALA A 1 166 ? -15.038 -3.261 37.765 1.00 91.81 166 ALA A N 1
ATOM 1159 C CA . ALA A 1 166 ? -15.868 -4.317 38.336 1.00 91.81 166 ALA A CA 1
ATOM 1160 C C . ALA A 1 166 ? -17.323 -3.835 38.488 1.00 91.81 166 ALA A C 1
ATOM 1162 O O . ALA A 1 166 ? -17.587 -2.661 38.758 1.00 91.81 166 ALA A O 1
ATOM 1163 N N . GLY A 1 167 ? -18.269 -4.738 38.251 1.00 90.50 167 GLY A N 1
ATOM 1164 C CA . GLY A 1 167 ? -19.694 -4.431 38.164 1.00 90.50 167 GLY A CA 1
ATOM 1165 C C . GLY A 1 167 ? -20.130 -3.913 36.794 1.00 90.50 167 GLY A C 1
ATOM 1166 O O . GLY A 1 167 ? -21.327 -3.806 36.538 1.00 90.50 167 GLY A O 1
ATOM 1167 N N . LYS A 1 168 ? -19.199 -3.623 35.881 1.00 92.06 168 LYS A N 1
ATOM 1168 C CA . LYS A 1 168 ? -19.509 -3.233 34.506 1.00 92.06 168 LYS A CA 1
ATOM 1169 C C . LYS A 1 168 ? -18.997 -4.249 33.496 1.00 92.06 168 LYS A C 1
ATOM 1171 O O . LYS A 1 168 ? -18.088 -5.028 33.789 1.00 92.06 168 LYS A O 1
ATOM 1176 N N . TYR A 1 169 ? -19.573 -4.207 32.302 1.00 90.44 169 TYR A N 1
ATOM 1177 C CA . TYR A 1 169 ? -19.149 -4.995 31.157 1.00 90.44 169 TYR A CA 1
ATOM 1178 C C . TYR A 1 169 ? -19.242 -4.193 29.852 1.00 90.44 169 TYR A C 1
ATOM 1180 O O . TYR A 1 169 ? -19.892 -3.149 29.786 1.00 90.44 169 TYR A O 1
ATOM 1188 N N . SER A 1 170 ? -18.560 -4.663 28.812 1.00 87.88 170 SER A N 1
ATOM 1189 C CA . SER A 1 170 ? -18.669 -4.129 27.450 1.00 87.88 170 SER A CA 1
ATOM 1190 C C . SER A 1 170 ? -18.444 -5.255 26.451 1.00 87.88 170 SER A C 1
ATOM 1192 O O . SER A 1 170 ? -17.424 -5.940 26.519 1.00 87.88 170 SER A O 1
ATOM 1194 N N . ASN A 1 171 ? -19.348 -5.424 25.487 1.00 81.44 171 ASN A N 1
ATOM 1195 C CA . ASN A 1 171 ? -19.172 -6.383 24.391 1.00 81.44 171 ASN A CA 1
ATOM 1196 C C . ASN A 1 171 ? -18.534 -5.737 23.139 1.00 81.44 171 ASN A C 1
ATOM 1198 O O . ASN A 1 171 ? -18.759 -6.175 22.015 1.00 81.44 171 ASN A O 1
ATOM 1202 N N . GLY A 1 172 ? -17.771 -4.654 23.322 1.00 68.12 172 GLY A N 1
ATOM 1203 C CA . GLY A 1 172 ? -17.159 -3.877 22.235 1.00 68.12 172 GLY A CA 1
ATOM 1204 C C . GLY A 1 172 ? -17.952 -2.629 21.828 1.00 68.12 172 GLY A C 1
ATOM 1205 O O . GLY A 1 172 ? -17.505 -1.851 20.984 1.00 68.12 172 GLY A O 1
ATOM 1206 N N . THR A 1 173 ? -19.103 -2.400 22.462 1.00 61.09 173 THR A N 1
ATOM 1207 C CA . THR A 1 173 ? -19.879 -1.158 22.398 1.00 61.09 173 THR A CA 1
ATOM 1208 C C . THR A 1 173 ? -19.502 -0.259 23.577 1.00 61.09 173 THR A C 1
ATOM 1210 O O . THR A 1 173 ? -19.515 -0.693 24.724 1.00 61.09 173 THR A O 1
ATOM 1213 N N . ALA A 1 174 ? -19.143 0.997 23.311 1.00 67.75 174 ALA A N 1
ATOM 1214 C CA . ALA A 1 174 ? -18.959 2.001 24.361 1.00 67.75 174 ALA A CA 1
ATOM 1215 C C . ALA A 1 174 ? -20.293 2.724 24.646 1.00 67.75 174 ALA A C 1
ATOM 1217 O O . ALA A 1 174 ? -21.056 2.933 23.698 1.00 67.75 174 ALA A O 1
ATOM 1218 N N . PRO A 1 175 ? -20.562 3.179 25.889 1.00 77.75 175 PRO A N 1
ATOM 1219 C CA . PRO A 1 175 ? -19.752 3.068 27.117 1.00 77.75 175 PRO A CA 1
ATOM 1220 C C . PRO A 1 175 ? -19.919 1.720 27.855 1.00 77.75 175 PRO A C 1
ATOM 1222 O O . PRO A 1 175 ? -20.810 0.949 27.528 1.00 77.75 175 PRO A O 1
ATOM 1225 N N . CYS A 1 176 ? -19.092 1.447 28.880 1.00 87.31 176 CYS A N 1
ATOM 1226 C CA . CYS A 1 176 ? -19.285 0.270 29.744 1.00 87.31 176 CYS A CA 1
ATOM 1227 C C . CYS A 1 176 ? -20.656 0.313 30.434 1.00 87.31 176 CYS A C 1
ATOM 1229 O O . CYS A 1 176 ? -20.973 1.276 31.143 1.00 87.31 176 CYS A O 1
ATOM 1231 N N . GLU A 1 177 ? -21.413 -0.767 30.297 1.00 90.31 177 GLU A N 1
ATOM 1232 C CA . GLU A 1 177 ? -22.730 -0.934 30.897 1.00 90.31 177 GLU A CA 1
ATOM 1233 C C . GLU A 1 177 ? -22.630 -1.575 32.279 1.00 90.31 177 GLU A C 1
ATOM 1235 O O . GLU A 1 177 ? -21.724 -2.358 32.558 1.00 90.31 177 GLU A O 1
ATOM 1240 N N . TYR A 1 178 ? -23.566 -1.243 33.164 1.00 92.69 178 TYR A N 1
ATOM 1241 C CA . TYR A 1 178 ? -23.665 -1.876 34.476 1.00 92.69 178 TYR A CA 1
ATOM 1242 C C . TYR A 1 178 ? -24.299 -3.263 34.357 1.00 92.69 178 TYR A C 1
ATOM 1244 O O . TYR A 1 178 ? -25.284 -3.429 33.640 1.00 92.69 178 TYR A O 1
ATOM 1252 N N . CYS A 1 179 ? -23.790 -4.237 35.114 1.00 93.00 179 CYS A N 1
ATOM 1253 C CA . CYS A 1 179 ? -24.443 -5.538 35.226 1.00 93.00 179 CYS A CA 1
ATOM 1254 C C . CYS A 1 179 ? -25.861 -5.375 35.786 1.00 93.00 179 CYS A C 1
ATOM 1256 O O . CYS A 1 179 ? -26.011 -4.702 36.811 1.00 93.00 179 CYS A O 1
ATOM 1258 N N . PRO A 1 180 ? -26.891 -5.955 35.149 1.00 94.88 180 PRO A N 1
ATOM 1259 C CA . PRO A 1 180 ? -28.264 -5.847 35.627 1.00 94.88 180 PRO A CA 1
ATOM 1260 C C . PRO A 1 180 ? -28.473 -6.628 36.939 1.00 94.88 180 PRO A C 1
ATOM 1262 O O . PRO A 1 180 ? -27.678 -7.519 37.259 1.00 94.88 180 PRO A O 1
ATOM 1265 N N . PRO A 1 181 ? -29.553 -6.340 37.692 1.00 93.75 181 PRO A N 1
ATOM 1266 C CA . PRO A 1 181 ? -29.950 -7.147 38.846 1.00 93.75 181 PRO A CA 1
ATOM 1267 C C . PRO A 1 181 ? -30.066 -8.638 38.493 1.00 93.75 181 PRO A C 1
ATOM 1269 O O . PRO A 1 181 ? -30.520 -9.001 37.408 1.00 93.75 181 PRO A O 1
ATOM 1272 N N . GLY A 1 182 ? -29.640 -9.506 39.408 1.00 91.50 182 GLY A N 1
ATOM 1273 C CA . GLY A 1 182 ? -29.486 -10.947 39.192 1.00 91.50 182 GLY A CA 1
ATOM 1274 C C . GLY A 1 182 ? -28.144 -11.356 38.572 1.00 91.50 182 GLY A C 1
ATOM 1275 O O . GLY A 1 182 ? -27.875 -12.552 38.445 1.00 91.50 182 GLY A O 1
ATOM 1276 N N . GLN A 1 183 ? -27.293 -10.392 38.205 1.00 94.75 183 GLN A N 1
ATOM 1277 C CA . GLN A 1 183 ? -25.957 -10.629 37.664 1.00 94.75 183 GLN A CA 1
ATOM 1278 C C . GLN A 1 183 ? -24.887 -9.820 38.407 1.00 94.75 183 GLN A C 1
ATOM 1280 O O . GLN A 1 183 ? -25.186 -8.879 39.148 1.00 94.75 183 GLN A O 1
ATOM 1285 N N . TYR A 1 184 ? -23.626 -10.201 38.219 1.00 94.31 184 TYR A N 1
ATOM 1286 C CA . TYR A 1 184 ? -22.468 -9.550 38.809 1.00 94.31 184 TYR A CA 1
ATOM 1287 C C . TYR A 1 184 ? -21.224 -9.668 37.921 1.00 94.31 184 TYR A C 1
ATOM 1289 O O . TYR A 1 184 ? -21.108 -10.564 37.090 1.00 94.31 184 TYR A O 1
ATOM 1297 N N . SER A 1 185 ? -20.264 -8.770 38.113 1.00 94.75 185 SER A N 1
ATOM 1298 C CA . SER A 1 185 ? -18.957 -8.808 37.448 1.00 94.75 185 SER A CA 1
ATOM 1299 C C . SER A 1 185 ? -17.877 -8.521 38.492 1.00 94.75 185 SER A C 1
ATOM 1301 O O . SER A 1 185 ? -17.754 -7.379 38.937 1.00 94.75 185 SER A O 1
ATOM 1303 N N . PRO A 1 186 ? -17.122 -9.532 38.951 1.00 91.25 186 PRO A N 1
ATOM 1304 C CA . PRO A 1 186 ? -16.164 -9.342 40.039 1.00 91.25 186 PRO A CA 1
ATOM 1305 C C . PRO A 1 186 ? -14.866 -8.674 39.572 1.00 91.25 186 PRO A C 1
ATOM 1307 O O . PRO A 1 186 ? -14.183 -8.032 40.365 1.00 91.25 186 PRO A O 1
ATOM 1310 N N . ASN A 1 187 ? -14.534 -8.812 38.288 1.00 91.69 187 ASN A N 1
ATOM 1311 C CA . ASN A 1 187 ? -13.253 -8.401 37.729 1.00 91.69 187 ASN A CA 1
ATOM 1312 C C . ASN A 1 187 ? -13.389 -7.155 36.855 1.00 91.69 187 ASN A C 1
ATOM 1314 O O . ASN A 1 187 ? -14.453 -6.859 36.307 1.00 91.69 187 ASN A O 1
ATOM 1318 N N . THR A 1 188 ? -12.275 -6.443 36.701 1.00 90.50 188 THR A N 1
ATOM 1319 C CA . THR A 1 188 ? -12.123 -5.437 35.652 1.00 90.50 188 THR A CA 1
ATOM 1320 C C . THR A 1 188 ? -12.032 -6.105 34.277 1.00 90.50 188 THR A C 1
ATOM 1322 O O . THR A 1 188 ? -11.704 -7.285 34.160 1.00 90.50 188 THR A O 1
ATOM 1325 N N . SER A 1 189 ? -12.322 -5.345 33.222 1.00 89.06 189 SER A N 1
ATOM 1326 C CA . SER A 1 189 ? -12.286 -5.804 31.826 1.00 89.06 189 SER A CA 1
ATOM 1327 C C . SER A 1 189 ? -13.294 -6.897 31.460 1.00 89.06 189 SER A C 1
ATOM 1329 O O . SER A 1 189 ? -13.075 -7.663 30.521 1.00 89.06 189 SER A O 1
ATOM 1331 N N . SER A 1 190 ? -14.412 -6.982 32.176 1.00 90.44 190 SER A N 1
ATOM 1332 C CA . SER A 1 190 ? -15.418 -8.012 31.915 1.00 90.44 190 SER A CA 1
ATOM 1333 C C . SER A 1 190 ? -16.151 -7.778 30.594 1.00 90.44 190 SER A C 1
ATOM 1335 O O . SER A 1 190 ? -16.634 -6.685 30.303 1.00 90.44 190 SER A O 1
ATOM 1337 N N . THR A 1 191 ? -16.249 -8.825 29.779 1.00 91.62 191 THR A N 1
ATOM 1338 C CA . THR A 1 191 ? -16.950 -8.792 28.484 1.00 91.62 191 THR A CA 1
ATOM 1339 C C . THR A 1 191 ? -18.437 -9.119 28.612 1.00 91.62 191 THR A C 1
ATOM 1341 O O . THR A 1 191 ? -19.220 -8.801 27.723 1.00 91.62 191 THR A O 1
ATOM 1344 N N . ASN A 1 192 ? -18.827 -9.739 29.727 1.00 92.25 192 ASN A N 1
ATOM 1345 C CA . ASN A 1 192 ? -20.194 -10.095 30.090 1.00 92.25 192 ASN A CA 1
ATOM 1346 C C . ASN A 1 192 ? -20.310 -10.154 31.625 1.00 92.25 192 ASN A C 1
ATOM 1348 O O . ASN A 1 192 ? -19.297 -10.186 32.328 1.00 92.25 192 ASN A O 1
ATOM 1352 N N . CYS A 1 193 ? -21.533 -10.179 32.136 1.00 93.94 193 CYS A N 1
ATOM 1353 C CA . CYS A 1 193 ? -21.846 -10.355 33.543 1.00 93.94 193 CYS A CA 1
ATOM 1354 C C . CYS A 1 193 ? -22.198 -11.819 33.845 1.00 93.94 193 CYS A C 1
ATOM 1356 O O . CYS A 1 193 ? -22.834 -12.516 33.056 1.00 93.94 193 CYS A O 1
ATOM 1358 N N . SER A 1 194 ? -21.790 -12.284 35.018 1.00 94.62 194 SER A N 1
ATOM 1359 C CA . SER A 1 194 ? -22.090 -13.618 35.531 1.00 94.62 194 SER A CA 1
ATOM 1360 C C . SER A 1 194 ? -23.426 -13.614 36.270 1.00 94.62 194 SER A C 1
ATOM 1362 O O . SER A 1 194 ? -23.700 -12.702 37.042 1.00 94.62 194 SER A O 1
ATOM 1364 N N . VAL A 1 195 ? -24.258 -14.637 36.081 1.00 94.88 195 VAL A N 1
ATOM 1365 C CA . VAL A 1 195 ? -25.516 -14.811 36.832 1.00 94.88 195 VAL A CA 1
ATOM 1366 C C . VAL A 1 195 ? -25.267 -15.279 38.267 1.00 94.88 195 VAL A C 1
ATOM 1368 O O . VAL A 1 195 ? -24.348 -16.059 38.521 1.00 94.88 195 VAL A O 1
ATOM 1371 N N . CYS A 1 196 ? -26.106 -14.832 39.203 1.00 93.06 196 CYS A N 1
ATOM 1372 C CA . CYS A 1 196 ? -26.096 -15.339 40.575 1.00 93.06 196 CYS A CA 1
ATOM 1373 C C . CYS A 1 196 ? -26.578 -16.797 40.638 1.00 93.06 196 CYS A C 1
ATOM 1375 O O . CYS A 1 196 ? -27.554 -17.176 39.990 1.00 93.06 196 CYS A O 1
ATOM 1377 N N . GLY A 1 197 ? -25.870 -17.621 41.415 1.00 91.69 197 GLY A N 1
ATOM 1378 C CA . GLY A 1 197 ? -26.199 -19.033 41.621 1.00 91.69 197 GLY A CA 1
ATOM 1379 C C . GLY A 1 197 ? -27.359 -19.238 42.600 1.00 91.69 197 GLY A C 1
ATOM 1380 O O . GLY A 1 197 ? -27.786 -18.310 43.288 1.00 91.69 197 GLY A O 1
ATOM 1381 N N . ASN A 1 198 ? -27.858 -20.473 42.692 1.00 88.56 198 ASN A N 1
ATOM 1382 C CA . ASN A 1 198 ? -28.967 -20.816 43.588 1.00 88.56 198 ASN A CA 1
ATOM 1383 C C . ASN A 1 198 ? -28.603 -20.527 45.061 1.00 88.56 198 ASN A C 1
ATOM 1385 O O . ASN A 1 198 ? -27.508 -20.870 45.503 1.00 88.56 198 ASN A O 1
ATOM 1389 N N . GLY A 1 199 ? -29.508 -19.877 45.797 1.00 87.56 199 GLY A N 1
ATOM 1390 C CA . GLY A 1 199 ? -29.254 -19.383 47.156 1.00 87.56 199 GLY A CA 1
ATOM 1391 C C . GLY A 1 199 ? -28.522 -18.036 47.226 1.00 87.56 199 GLY A C 1
ATOM 1392 O O . GLY A 1 199 ? -28.144 -17.616 48.319 1.00 87.56 199 GLY A O 1
ATOM 1393 N N . THR A 1 200 ? -28.320 -17.350 46.092 1.00 91.19 200 THR A N 1
ATOM 1394 C CA . THR A 1 200 ? -27.726 -16.005 46.047 1.00 91.19 200 THR A CA 1
ATOM 1395 C C . THR A 1 200 ? -28.483 -15.057 45.109 1.00 91.19 200 THR A C 1
ATOM 1397 O O . THR A 1 200 ? -29.092 -15.497 44.135 1.00 91.19 200 THR A O 1
ATOM 1400 N N . TYR A 1 201 ? -28.441 -13.749 45.374 1.00 91.44 201 TYR A N 1
ATOM 1401 C CA . TYR A 1 201 ? -29.132 -12.714 44.602 1.00 91.44 201 TYR A CA 1
ATOM 1402 C C . TYR A 1 201 ? -28.303 -11.423 44.472 1.00 91.44 201 TYR A C 1
ATOM 1404 O O . TYR A 1 201 ? -27.401 -11.158 45.263 1.00 91.44 201 TYR A O 1
ATOM 1412 N N . SER A 1 202 ? -28.622 -10.581 43.485 1.00 91.94 202 SER A N 1
ATOM 1413 C CA . SER A 1 202 ? -28.139 -9.196 43.412 1.00 91.94 202 SER A CA 1
ATOM 1414 C C . SER A 1 202 ? -29.293 -8.265 43.036 1.00 91.94 202 SER A C 1
ATOM 1416 O O . SER A 1 202 ? -29.999 -8.495 42.057 1.00 91.94 202 SER A O 1
ATOM 1418 N N . THR A 1 203 ? -29.541 -7.233 43.840 1.00 89.62 203 THR A N 1
ATOM 1419 C CA . THR A 1 203 ? -30.677 -6.308 43.648 1.00 89.62 203 THR A CA 1
ATOM 1420 C C . THR A 1 203 ? -30.293 -5.017 42.935 1.00 89.62 203 THR A C 1
ATOM 1422 O O . THR A 1 203 ? -31.172 -4.292 42.472 1.00 89.62 203 THR A O 1
ATOM 1425 N N . TRP A 1 204 ? -28.996 -4.728 42.818 1.00 90.19 204 TRP A N 1
ATOM 1426 C CA . TRP A 1 204 ? -28.495 -3.455 42.309 1.00 90.19 204 TRP A CA 1
ATOM 1427 C C . TRP A 1 204 ? -27.777 -3.614 40.969 1.00 90.19 204 TRP A C 1
ATOM 1429 O O . TRP A 1 204 ? -27.031 -4.573 40.752 1.00 90.19 204 TRP A O 1
ATOM 1439 N N . TYR A 1 205 ? -27.958 -2.622 40.094 1.00 93.25 205 TYR A N 1
ATOM 1440 C CA . TYR A 1 205 ? -27.116 -2.462 38.913 1.00 93.25 205 TYR A CA 1
ATOM 1441 C C . TYR A 1 205 ? -25.658 -2.285 39.339 1.00 93.25 205 TYR A C 1
ATOM 1443 O O . TYR A 1 205 ? -25.361 -1.505 40.242 1.00 93.25 205 TYR A O 1
ATOM 1451 N N . GLY A 1 206 ? -24.740 -2.973 38.668 1.00 91.62 206 GLY A N 1
ATOM 1452 C CA . GLY A 1 206 ? -23.315 -2.827 38.943 1.00 91.62 206 GLY A CA 1
ATOM 1453 C C . GLY A 1 206 ? -22.765 -3.732 40.036 1.00 91.62 206 GLY A C 1
ATOM 1454 O O . GLY A 1 206 ? -21.702 -3.442 40.577 1.00 91.62 206 GLY A O 1
ATOM 1455 N N . SER A 1 207 ? -23.478 -4.797 40.398 1.00 93.19 207 SER A N 1
ATOM 1456 C CA . SER A 1 207 ? -23.044 -5.682 41.480 1.00 93.19 207 SER A CA 1
ATOM 1457 C C . SER A 1 207 ? -21.709 -6.369 41.149 1.00 93.19 207 SER A C 1
ATOM 1459 O O . SER A 1 207 ? -21.497 -6.852 40.037 1.00 93.19 207 SER A O 1
ATOM 1461 N N . THR A 1 208 ? -20.790 -6.419 42.117 1.00 93.88 208 THR A N 1
ATOM 1462 C CA . THR A 1 208 ? -19.478 -7.089 41.974 1.00 93.88 208 THR A CA 1
ATOM 1463 C C . THR A 1 208 ? -19.448 -8.493 42.570 1.00 93.88 208 THR A C 1
ATOM 1465 O O . THR A 1 208 ? -18.499 -9.239 42.355 1.00 93.88 208 THR A O 1
ATOM 1468 N N . HIS A 1 209 ? -20.485 -8.862 43.315 1.00 91.69 209 HIS A N 1
ATOM 1469 C CA . HIS A 1 209 ? -20.690 -10.166 43.932 1.00 91.69 209 HIS A CA 1
ATOM 1470 C C . HIS A 1 209 ? -22.191 -10.362 44.186 1.00 91.69 209 HIS A C 1
ATOM 1472 O O . HIS A 1 209 ? -22.954 -9.392 44.170 1.00 91.69 209 HIS A O 1
ATOM 1478 N N . CYS A 1 210 ? -22.610 -11.604 44.424 1.00 92.75 210 CYS A N 1
ATOM 1479 C CA . CYS A 1 210 ? -23.976 -11.924 44.840 1.00 92.75 210 CYS A CA 1
ATOM 1480 C C . CYS A 1 210 ? -24.068 -12.002 46.370 1.00 92.75 210 CYS A C 1
ATOM 1482 O O . CYS A 1 210 ? -23.123 -12.431 47.033 1.00 92.75 210 CYS A O 1
ATOM 1484 N N . GLN A 1 211 ? -25.207 -11.596 46.922 1.00 92.06 211 GLN A N 1
ATOM 1485 C CA . GLN A 1 211 ? -25.557 -11.722 48.338 1.00 92.06 211 GLN A CA 1
ATOM 1486 C C . GLN A 1 211 ? -26.260 -13.059 48.584 1.00 92.06 211 GLN A C 1
ATOM 1488 O O . GLN A 1 211 ? -26.936 -13.558 47.691 1.00 92.06 211 GLN A O 1
ATOM 1493 N N . THR A 1 212 ? -26.105 -13.658 49.763 1.00 89.31 212 THR A N 1
ATOM 1494 C CA . THR A 1 212 ? -26.830 -14.885 50.139 1.00 89.31 212 THR A CA 1
ATOM 1495 C C . THR A 1 212 ? -28.283 -14.573 50.478 1.00 89.31 212 THR A C 1
ATOM 1497 O O . THR A 1 212 ? -28.542 -13.547 51.109 1.00 89.31 212 THR A O 1
ATOM 1500 N N . CYS A 1 213 ? -29.197 -15.452 50.062 1.00 80.94 213 CYS A N 1
ATOM 1501 C CA . CYS A 1 213 ? -30.621 -15.378 50.398 1.00 80.94 213 CYS A CA 1
ATOM 1502 C C . CYS A 1 213 ? -30.893 -15.502 51.902 1.00 80.94 213 CYS A C 1
ATOM 1504 O O . CYS A 1 213 ? -30.126 -16.217 52.587 1.00 80.94 213 CYS A O 1
#

Solvent-accessible surface area (backbone atoms only — not comparable to full-atom values): 10597 Å² total; per-residue (Å²): 116,78,69,30,55,52,4,18,19,30,84,49,93,75,50,92,65,61,46,65,19,51,44,27,17,16,13,48,64,57,27,50,54,60,44,72,45,57,88,41,25,17,12,43,65,41,19,54,54,63,44,73,38,58,88,11,31,26,42,38,98,66,17,53,44,65,38,58,26,54,40,32,18,20,20,40,96,91,50,78,57,70,40,73,40,45,62,4,24,26,16,52,65,32,20,52,57,61,42,66,19,54,58,44,17,17,21,70,68,71,66,63,59,61,41,73,43,58,58,38,32,34,30,52,62,39,21,44,52,62,42,70,55,55,99,77,76,83,61,99,58,84,78,82,67,71,43,29,64,57,4,15,14,58,59,88,75,48,79,52,64,43,64,14,52,50,4,19,19,8,79,28,50,60,61,54,41,60,17,51,56,43,20,17,17,70,44,63,42,20,49,59,60,46,71,47,55,93,69,34,40,29,87,43,69,34,21,48,58,62,44,74,112

Foldseek 3Di:
DAWDAWQWAALDPPDPDTHGAAKQWIDHTRHNDTDGDDWQWIDHISHNDIHHDDAQWGQDPRSHDTFHDAKQWGAAPVHSDTHGLDWQWIDHTSHNHTDGAAKQWTALSDDRDTHGDDQQWIGHTSHNHTDGDAPPPPDVPDDSDSWDDWQWADDHPDPDTDGAAWQWTDLRDDDTFGAAWQWTGQDTSHNHTHGDDPQWTGHDTSHNDTHGD

Mean predicted aligned error: 12.04 Å

Nearest PDB structures (foldseek):
  8wa2-assembly1_B  TM=3.583E-01  e=2.716E-10  Chlamydomonas reinhardtii
  8txb-assembly1_A  TM=3.524E-01  e=4.559E-09  Chlamydomonas reinhardtii
  7k7j-assembly1_A  TM=4.524E-01  e=1.403E-02  Homo sapiens
  8trv-assembly1_A  TM=4.735E-01  e=9.202E-02  Homo sapiens
  7n4y-assembly1_B  TM=3.384E-01  e=3.072E-02  Bos indicus x Bos taurus

Organism: Guillardia theta (strain CCMP2712) (NCBI:txid905079)